Protein AF-0000000070124353 (afdb_homodimer)

Secondary structure (DSSP, 8-state):
-PPPHHHHHHHHHHHHHHHHHHHHHHHT-GGGGGGSEEEEEEEEEE-TTSPBPEETTEE-EESSHHHHHHHHHHHTTTS-EEEEEEE-S-EEEEEETTEEEEEEEEEEEEEETT-SSSSEEEEEEEEEEEEEEPTTSS-EEEEEEEEEEEEEEEE-/----HHHHHHHHHHHHHHHHHHHHHHHT-GGGGGGGEEEEEEEEEE-TTSPBPEETTEE-EESSHHHHHHHHHHHTTTS-EEEEEEE-S-EEEEEETTEEEEEEEEEEEEEETT-SSSSEEEEEEEEEEEEEEPTTSS-EEEEEEEEEEEEEEEE-

pLDDT: mean 93.21, std 6.88, range [54.03, 98.88]

Solvent-accessible surface area (backbone atoms only — not comparable to full-atom values): 16205 Å² total; per-residue (Å²): 114,84,74,50,71,69,53,50,50,50,52,52,50,44,50,51,50,51,52,50,47,48,52,23,61,50,67,45,44,57,82,66,46,67,79,50,38,37,69,72,11,32,39,36,33,27,36,68,86,65,46,67,35,65,59,95,85,41,60,46,62,26,81,22,33,61,56,42,49,53,49,45,51,61,49,59,58,63,43,72,59,42,50,47,74,47,68,51,92,52,50,76,41,78,77,49,98,51,32,38,36,36,40,29,49,34,42,36,36,37,27,40,65,91,37,94,58,46,68,27,36,50,36,30,30,39,37,42,35,35,33,31,51,41,86,99,50,100,46,62,28,34,42,33,38,38,39,36,35,56,35,66,33,44,41,112,131,88,76,51,73,67,53,49,46,51,51,50,47,44,52,47,50,50,50,51,48,48,51,25,61,47,68,40,44,56,81,67,46,67,78,51,37,35,69,72,10,31,41,37,36,28,36,70,86,65,46,67,36,64,59,95,85,42,58,48,64,24,79,22,32,62,55,43,50,55,49,44,50,63,48,56,56,64,44,73,58,31,36,48,72,46,57,61,93,56,50,75,41,76,78,49,97,51,32,35,36,37,39,30,52,33,40,37,38,37,27,41,65,89,37,47,52,45,67,29,36,51,36,31,29,40,35,43,34,34,34,32,50,40,87,98,47,83,46,62,28,35,43,33,39,37,38,36,36,74,44,78,41,78,42,108

Radius of gyration: 20.59 Å; Cα contacts (8 Å, |Δi|>4): 656; chains: 2; bounding box: 49×52×42 Å

Foldseek 3Di:
DDDDPLRVLQLVQLVVLVVVLQCCLQVVVLVVNLVFADQQAWEFEAEQVGHFDDDPRDGRTDRGPVRVSVVSCVPSNPAQKGKHKDWDSWDWDPPDSFKIKTKIKMWMKMAGNVDDQAGIKTFIWIKIWMWGHDPPDSHIHTRYIYIHTNDMDGGD/DDQDPLRVLQLVQLVVLVVVCQVCLQVVVLVVNLVFADQQAWEFEAEQVGHFDADPRDGRTDRGPVRNSVVSCVPSNPAQKGKHKDWDSWDWDDPDSFKIKTKIKMWMKMAGNVDDQAGIKTWIWIKIWMWGHDPPDSHIHTRYIYIYTNDMDGGD

Nearest PDB structures (foldseek):
  4l8o-assembly1_A  TM=8.207E-01  e=3.741E-09  [Clostridium] hylemonae DSM 15053
  3s5c-assembly1_B  TM=8.393E-01  e=2.477E-08  uncultured organism
  3a76-assembly1_A  TM=8.380E-01  e=8.383E-08  Sphingomonas paucimobilis
  5kvb-assembly1_A  TM=8.313E-01  e=6.982E-08  Novosphingobium barchaimii LL02
  3e99-assembly1_A  TM=7.692E-01  e=1.878E-06  Burkholderia mallei ATCC 23344

Organism: Pyricularia oryzae (strain 70-15 / ATCC MYA-4617 / FGSC 8958) (NCBI:txid242507)

Structure (mmCIF, N/CA/C/O backbone):
data_AF-0000000070124353-model_v1
#
loop_
_entity.id
_entity.type
_entity.pdbx_description
1 polymer 'SnoaL-like domain-containing protein'
#
loop_
_atom_site.group_PDB
_atom_site.id
_atom_site.type_symbol
_atom_site.label_atom_id
_atom_site.label_alt_id
_atom_site.label_comp_id
_atom_site.label_asym_id
_atom_site.label_entity_id
_atom_site.label_seq_id
_atom_site.pdbx_PDB_ins_code
_atom_site.Cartn_x
_atom_site.Cartn_y
_atom_site.Cartn_z
_atom_site.occupancy
_atom_site.B_iso_or_equiv
_atom_site.auth_seq_id
_atom_site.auth_comp_id
_atom_site.auth_asym_id
_atom_site.auth_atom_id
_atom_site.pdbx_PDB_model_num
ATOM 1 N N . MET A 1 1 ? -17.375 8.008 -2.02 1 58.31 1 MET A N 1
ATOM 2 C CA . MET A 1 1 ? -18.766 7.719 -2.365 1 58.31 1 MET A CA 1
ATOM 3 C C . MET A 1 1 ? -19.328 6.602 -1.492 1 58.31 1 MET A C 1
ATOM 5 O O . MET A 1 1 ? -18.578 5.73 -1.041 1 58.31 1 MET A O 1
ATOM 9 N N . ALA A 1 2 ? -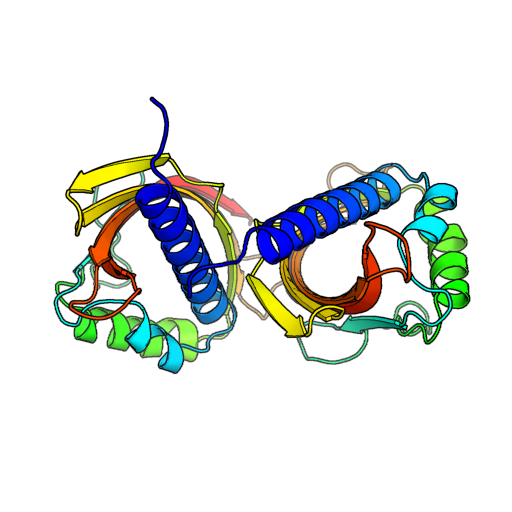20.484 6.68 -1.115 1 68.56 2 ALA A N 1
ATOM 10 C CA . ALA A 1 2 ? -21.203 5.672 -0.348 1 68.56 2 ALA A CA 1
ATOM 11 C C . ALA A 1 2 ? -21.25 4.34 -1.094 1 68.56 2 ALA A C 1
ATOM 13 O O . ALA A 1 2 ? -21.375 4.312 -2.318 1 68.56 2 ALA A O 1
ATOM 14 N N . THR A 1 3 ? -20.812 3.256 -0.52 1 84.38 3 THR A N 1
ATOM 15 C CA . THR A 1 3 ? -20.875 1.917 -1.096 1 84.38 3 THR A CA 1
ATOM 16 C C . THR A 1 3 ? -22.219 1.255 -0.778 1 84.38 3 THR A C 1
ATOM 18 O O . THR A 1 3 ? -22.781 1.454 0.303 1 84.38 3 THR A O 1
ATOM 21 N N . THR A 1 4 ? -22.812 0.521 -1.792 1 90.06 4 THR A N 1
ATOM 22 C CA . THR A 1 4 ? -24.016 -0.288 -1.568 1 90.06 4 THR A CA 1
ATOM 23 C C . THR A 1 4 ? -23.672 -1.544 -0.771 1 90.06 4 THR A C 1
ATOM 25 O O . THR A 1 4 ? -22.5 -1.931 -0.68 1 90.06 4 THR A O 1
ATOM 28 N N . PRO A 1 5 ? -24.672 -2.1 -0.143 1 89.12 5 PRO A N 1
ATOM 29 C CA . PRO A 1 5 ? -24.422 -3.373 0.536 1 89.12 5 PRO A CA 1
ATOM 30 C C . PRO A 1 5 ? -23.828 -4.426 -0.391 1 89.12 5 PRO A C 1
ATOM 32 O O . PRO A 1 5 ? -22.969 -5.215 0.034 1 89.12 5 PRO A O 1
ATOM 35 N N . GLN A 1 6 ? -24.266 -4.469 -1.633 1 91.25 6 GLN A N 1
ATOM 36 C CA . GLN A 1 6 ? -23.719 -5.402 -2.611 1 91.25 6 GLN A CA 1
ATOM 37 C C . GLN A 1 6 ? -22.234 -5.133 -2.865 1 91.25 6 GLN A C 1
ATOM 39 O O . GLN A 1 6 ? -21.438 -6.066 -2.98 1 91.25 6 GLN A O 1
ATOM 44 N N . GLN A 1 7 ? -21.906 -3.883 -2.943 1 94 7 GLN A N 1
ATOM 45 C CA . GLN A 1 7 ? -20.516 -3.506 -3.162 1 94 7 GLN A CA 1
ATOM 46 C C . GLN A 1 7 ? -19.656 -3.846 -1.948 1 94 7 GLN A C 1
ATOM 48 O O . GLN A 1 7 ? -18.516 -4.293 -2.094 1 94 7 GLN A O 1
ATOM 53 N N . GLN A 1 8 ? -20.234 -3.717 -0.8 1 91.62 8 GLN A N 1
ATOM 54 C CA . GLN A 1 8 ? -19.516 -4.074 0.421 1 91.62 8 GLN A CA 1
ATOM 55 C C . GLN A 1 8 ? -19.25 -5.574 0.485 1 91.62 8 GLN A C 1
ATOM 57 O O . GLN A 1 8 ? -18.172 -6.004 0.906 1 91.62 8 GLN A O 1
ATOM 62 N N . THR A 1 9 ? -20.203 -6.285 0.097 1 94.62 9 THR A N 1
ATOM 63 C CA . THR A 1 9 ? -20.062 -7.734 0.072 1 94.62 9 THR A CA 1
ATOM 64 C C . THR A 1 9 ? -19 -8.148 -0.938 1 94.62 9 THR A C 1
ATOM 66 O O . THR A 1 9 ? -18.156 -9.016 -0.649 1 94.62 9 THR A O 1
ATOM 69 N N . ALA A 1 10 ? -18.969 -7.516 -2.123 1 96.81 10 ALA A N 1
ATOM 70 C CA . ALA A 1 10 ? -17.953 -7.793 -3.135 1 96.81 10 ALA A CA 1
ATOM 71 C C . ALA A 1 10 ? -16.562 -7.531 -2.592 1 96.81 10 ALA A C 1
ATOM 73 O O . ALA A 1 10 ? -15.656 -8.359 -2.748 1 96.81 10 ALA A O 1
ATOM 74 N N . GLU A 1 11 ? -16.391 -6.387 -1.938 1 96.81 11 GLU A N 1
ATOM 75 C CA . GLU A 1 11 ? -15.102 -6.027 -1.383 1 96.81 11 GLU A CA 1
ATOM 76 C C . GLU A 1 11 ? -14.648 -7.035 -0.333 1 96.81 11 GLU A C 1
ATOM 78 O O . GLU A 1 11 ? -13.469 -7.402 -0.282 1 96.81 11 GLU A O 1
ATOM 83 N N . ARG A 1 12 ? -15.578 -7.484 0.498 1 95.75 12 ARG A N 1
ATOM 84 C CA . ARG A 1 12 ? -15.25 -8.469 1.521 1 95.75 12 ARG A CA 1
ATOM 85 C C . ARG A 1 12 ? -14.797 -9.781 0.888 1 95.75 12 ARG A C 1
ATOM 87 O O . ARG A 1 12 ? -13.789 -10.367 1.308 1 95.75 12 ARG A O 1
ATOM 94 N N . ILE A 1 13 ? -15.484 -10.258 -0.105 1 97.69 13 ILE A N 1
ATOM 95 C CA . ILE A 1 13 ? -15.164 -11.523 -0.76 1 97.69 13 ILE A CA 1
ATOM 96 C C . ILE A 1 13 ? -13.82 -11.406 -1.469 1 97.69 13 ILE A C 1
ATOM 98 O O . ILE A 1 13 ? -12.984 -12.312 -1.372 1 97.69 13 ILE A O 1
ATOM 102 N N . ILE A 1 14 ? -13.594 -10.312 -2.189 1 98.31 14 ILE A N 1
ATOM 103 C CA . ILE A 1 14 ? -12.359 -10.109 -2.932 1 98.31 14 ILE A CA 1
ATOM 104 C C . ILE A 1 14 ? -11.18 -10.055 -1.961 1 98.31 14 ILE A C 1
ATOM 106 O O . ILE A 1 14 ? -10.141 -10.672 -2.197 1 98.31 14 ILE A O 1
ATOM 110 N N . ARG A 1 15 ? -11.359 -9.391 -0.85 1 97.88 15 ARG A N 1
ATOM 111 C CA . ARG A 1 15 ? -10.305 -9.359 0.157 1 97.88 15 ARG A CA 1
ATOM 112 C C . ARG A 1 15 ? -10.016 -10.758 0.692 1 97.88 15 ARG A C 1
ATOM 114 O O . ARG A 1 15 ? -8.859 -11.148 0.838 1 97.88 15 ARG A O 1
ATOM 121 N N . HIS A 1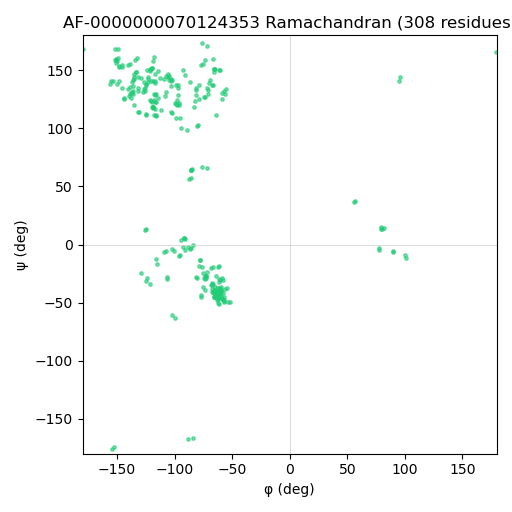 16 ? -11.047 -11.422 0.987 1 97.88 16 HIS A N 1
ATOM 122 C CA . HIS A 1 16 ? -10.906 -12.789 1.471 1 97.88 16 HIS A CA 1
ATOM 123 C C . HIS A 1 16 ? -10.148 -13.656 0.468 1 97.88 16 HIS A C 1
ATOM 125 O O . HIS A 1 16 ? -9.203 -14.352 0.835 1 97.88 16 HIS A O 1
ATOM 131 N N . ASN A 1 17 ? -10.547 -13.594 -0.73 1 98 17 ASN A N 1
ATOM 132 C CA . ASN A 1 17 ? -9.922 -14.422 -1.761 1 98 17 ASN A CA 1
ATOM 133 C C . ASN A 1 17 ? -8.469 -14.023 -1.996 1 98 17 ASN A C 1
ATOM 135 O O . ASN A 1 17 ? -7.617 -14.875 -2.238 1 98 17 ASN A O 1
ATOM 139 N N . LYS A 1 18 ? -8.172 -12.758 -1.976 1 98.44 18 LYS A N 1
ATOM 140 C CA . LYS A 1 18 ? -6.785 -12.32 -2.143 1 98.44 18 LYS A CA 1
ATOM 141 C C . LYS A 1 18 ? -5.91 -12.805 -0.99 1 98.44 18 LYS A C 1
ATOM 143 O O . LYS A 1 18 ? -4.77 -13.219 -1.201 1 98.44 18 LYS A O 1
ATOM 148 N N . LEU A 1 19 ? -6.453 -12.734 0.228 1 98.06 19 LEU A N 1
ATOM 149 C CA . LEU A 1 19 ? -5.707 -13.242 1.376 1 98.06 19 LEU A CA 1
ATOM 150 C C . LEU A 1 19 ? -5.48 -14.742 1.254 1 98.06 19 LEU A C 1
ATOM 152 O O . LEU A 1 19 ? -4.402 -15.242 1.587 1 98.06 19 LEU A O 1
ATOM 156 N N . ARG A 1 20 ? -6.457 -15.453 0.8 1 97.5 20 ARG A N 1
ATOM 157 C CA . ARG A 1 20 ? -6.277 -16.875 0.54 1 97.5 20 ARG A CA 1
ATOM 158 C C . ARG A 1 20 ? -5.168 -17.109 -0.48 1 97.5 20 ARG A C 1
ATOM 160 O O . ARG A 1 20 ? -4.332 -18 -0.303 1 97.5 20 ARG A O 1
ATOM 167 N N . TYR A 1 21 ? -5.195 -16.375 -1.562 1 97.56 21 TYR A N 1
ATOM 168 C CA . TYR A 1 21 ? -4.156 -16.453 -2.582 1 97.56 21 TYR A CA 1
ATOM 169 C C . TYR A 1 21 ? -2.773 -16.297 -1.964 1 97.56 21 TYR A C 1
ATOM 171 O O . TYR A 1 21 ? -1.885 -17.125 -2.203 1 97.56 21 TYR A O 1
ATOM 179 N N . LEU A 1 22 ? -2.578 -15.328 -1.181 1 97.31 22 LEU A N 1
ATOM 180 C CA . LEU A 1 22 ? -1.276 -15.055 -0.581 1 97.31 22 LEU A CA 1
ATOM 181 C C . LEU A 1 22 ? -0.877 -16.172 0.379 1 97.31 22 LEU A C 1
ATOM 183 O O . LEU A 1 22 ? 0.293 -16.562 0.437 1 97.31 22 LEU A O 1
ATOM 187 N N . HIS A 1 23 ? -1.822 -16.656 1.183 1 96.12 23 HIS A N 1
ATOM 188 C CA . HIS A 1 23 ? -1.535 -17.75 2.096 1 96.12 23 HIS A CA 1
ATOM 189 C C . HIS A 1 23 ? -1.079 -18.984 1.337 1 96.12 23 HIS A C 1
ATOM 191 O O . HIS A 1 23 ? -0.18 -19.703 1.789 1 96.12 23 HIS A O 1
ATOM 197 N N . CYS A 1 24 ? -1.737 -19.234 0.24 1 94.5 24 CYS A N 1
ATOM 198 C CA . CYS A 1 24 ? -1.347 -20.375 -0.583 1 94.5 24 CYS A CA 1
ATOM 199 C C . CYS A 1 24 ? 0.071 -20.203 -1.114 1 94.5 24 CYS A C 1
ATOM 201 O O . CYS A 1 24 ? 0.878 -21.125 -1.052 1 94.5 24 CYS A O 1
ATOM 203 N N . VAL A 1 25 ? 0.399 -19.031 -1.641 1 94.69 25 VAL A N 1
ATOM 204 C CA . VAL A 1 25 ? 1.719 -18.75 -2.199 1 94.69 25 VAL A CA 1
ATOM 205 C C . VAL A 1 25 ? 2.775 -18.844 -1.101 1 94.69 25 VAL A C 1
ATOM 207 O O . VAL A 1 25 ? 3.797 -19.516 -1.269 1 94.69 25 VAL A O 1
ATOM 210 N N . ASP A 1 26 ? 2.521 -18.266 0.061 1 94.62 26 ASP A N 1
ATOM 211 C CA . ASP A 1 26 ? 3.467 -18.25 1.174 1 94.62 26 ASP A CA 1
ATOM 212 C C . ASP A 1 26 ? 3.686 -19.656 1.72 1 94.62 26 ASP A C 1
ATOM 214 O O . ASP A 1 26 ? 4.789 -20 2.162 1 94.62 26 ASP A O 1
ATOM 218 N N . GLY A 1 27 ? 2.645 -20.453 1.678 1 91.94 27 GLY A N 1
ATOM 219 C CA . GLY A 1 27 ? 2.693 -21.781 2.273 1 91.94 27 GLY A CA 1
ATOM 220 C C . GLY A 1 27 ? 3.02 -22.875 1.271 1 91.94 27 GLY A C 1
ATOM 221 O O . GLY A 1 27 ? 3.145 -24.031 1.639 1 91.94 27 GLY A O 1
ATOM 222 N N . GLY A 1 28 ? 3.02 -22.578 0.045 1 89.19 28 GLY A N 1
ATOM 223 C CA . GLY A 1 28 ? 3.32 -23.547 -0.992 1 89.19 28 GLY A CA 1
ATOM 224 C C . GLY A 1 28 ? 2.133 -24.406 -1.358 1 89.19 28 GLY A C 1
ATOM 225 O O . GLY A 1 28 ? 2.301 -25.5 -1.903 1 89.19 28 GLY A O 1
ATOM 226 N N . LYS A 1 29 ? 0.991 -24.062 -0.98 1 90.12 29 LYS A N 1
ATOM 227 C CA . LYS A 1 29 ? -0.217 -24.812 -1.305 1 90.12 29 LYS A CA 1
ATOM 228 C C . LYS A 1 29 ? -0.774 -24.391 -2.664 1 90.12 29 LYS A C 1
ATOM 230 O O . LYS A 1 29 ? -1.923 -23.969 -2.764 1 90.12 29 LYS A O 1
ATOM 235 N N . ILE A 1 30 ? -0.048 -24.625 -3.697 1 91.44 30 ILE A N 1
ATOM 236 C CA . ILE A 1 30 ? -0.271 -24.062 -5.023 1 91.44 30 ILE A CA 1
ATOM 237 C C . ILE A 1 30 ? -1.5 -24.719 -5.66 1 91.44 30 ILE A C 1
ATOM 239 O O . ILE A 1 30 ? -2.217 -24.078 -6.434 1 91.44 30 ILE A O 1
ATOM 243 N N . ASP A 1 31 ? -1.845 -25.906 -5.371 1 89.12 31 ASP A N 1
ATOM 244 C CA . ASP A 1 31 ? -2.98 -26.609 -5.957 1 89.12 31 ASP A CA 1
ATOM 245 C C . ASP A 1 31 ? -4.289 -25.875 -5.672 1 89.12 31 ASP A C 1
ATOM 247 O O . ASP A 1 31 ? -5.207 -25.891 -6.496 1 89.12 31 ASP A O 1
ATOM 251 N N . GLU A 1 32 ? -4.34 -25.203 -4.574 1 90.81 32 GLU A N 1
ATOM 252 C CA . GLU A 1 32 ? -5.551 -24.516 -4.156 1 90.81 32 GLU A CA 1
ATOM 253 C C . GLU A 1 32 ? -5.73 -23.203 -4.93 1 90.81 32 GLU A C 1
ATOM 255 O O . GLU A 1 32 ? -6.82 -22.625 -4.941 1 90.81 32 GLU A O 1
ATOM 260 N N . LEU A 1 33 ? -4.746 -22.703 -5.633 1 91.25 33 LEU A N 1
ATOM 261 C CA . LEU A 1 33 ? -4.754 -21.391 -6.277 1 91.25 33 LEU A CA 1
ATOM 262 C C . LEU A 1 33 ? -5.652 -21.406 -7.512 1 91.25 33 LEU A C 1
ATOM 264 O O . LEU A 1 33 ? -6.227 -20.375 -7.871 1 91.25 33 LEU A O 1
ATOM 268 N N . GLN A 1 34 ? -5.773 -22.5 -8.125 1 87.81 34 GLN A N 1
ATOM 269 C CA . GLN A 1 34 ? -6.504 -22.594 -9.383 1 87.81 34 GLN A CA 1
ATOM 270 C C . GLN A 1 34 ? -7.969 -22.203 -9.203 1 87.81 34 GLN A C 1
ATOM 272 O O . GLN A 1 34 ? -8.641 -21.812 -10.164 1 87.81 34 GLN A O 1
ATOM 277 N N . GLU A 1 35 ? -8.43 -22.219 -7.992 1 92 35 GLU A N 1
ATOM 278 C CA . GLU A 1 35 ? -9.828 -21.891 -7.723 1 92 35 GLU A CA 1
ATOM 279 C C . GLU A 1 35 ? -10.016 -20.375 -7.547 1 92 35 GLU A C 1
ATOM 281 O O . GLU A 1 35 ? -11.148 -19.891 -7.484 1 92 35 GLU A O 1
ATOM 286 N N . LEU A 1 36 ? -8.906 -19.641 -7.578 1 95.5 36 LEU A N 1
ATOM 287 C CA . LEU A 1 36 ? -8.984 -18.234 -7.184 1 95.5 36 LEU A CA 1
ATOM 288 C C . LEU A 1 36 ? -8.852 -17.328 -8.398 1 95.5 36 LEU A C 1
ATOM 290 O O . LEU A 1 36 ? -8.992 -16.109 -8.281 1 95.5 36 LEU A O 1
ATOM 294 N N . PHE A 1 37 ? -8.586 -17.875 -9.555 1 95 37 PHE A N 1
ATOM 295 C CA . PHE A 1 37 ? -8.516 -17.016 -10.734 1 95 37 PHE A CA 1
ATOM 296 C C . PHE A 1 37 ? -9.156 -17.703 -11.938 1 95 37 PHE A C 1
ATOM 298 O O . PHE A 1 37 ? -9.289 -18.938 -11.961 1 95 37 PHE A O 1
ATOM 305 N N . LEU A 1 38 ? -9.617 -16.922 -12.867 1 94.25 38 LEU A N 1
ATOM 306 C CA . LEU A 1 38 ? -10.219 -17.406 -14.102 1 94.25 38 LEU A CA 1
ATOM 307 C C . LEU A 1 38 ? -9.188 -18.141 -14.961 1 94.25 38 LEU A C 1
ATOM 309 O O . LEU A 1 38 ? -8.008 -17.766 -14.969 1 94.25 38 LEU A O 1
ATOM 313 N N . PRO A 1 39 ? -9.656 -19.109 -15.75 1 92.06 39 PRO A N 1
ATOM 314 C CA . PRO A 1 39 ? -8.734 -19.781 -16.672 1 92.06 39 PRO A CA 1
ATOM 315 C C . PRO A 1 39 ? -8.078 -18.812 -17.656 1 92.06 39 PRO A C 1
ATOM 317 O O . PRO A 1 39 ? -6.938 -19.031 -18.078 1 92.06 39 PRO A O 1
ATOM 320 N N . SER A 1 40 ? -8.781 -17.75 -17.969 1 94.25 40 SER A N 1
ATOM 321 C CA . SER A 1 40 ? -8.289 -16.781 -18.938 1 94.25 40 SER A CA 1
ATOM 322 C C . SER A 1 40 ? -7.516 -15.656 -18.25 1 94.25 40 SER A C 1
ATOM 324 O O . SER A 1 40 ? -7.156 -14.664 -18.875 1 94.25 40 SER A O 1
ATOM 326 N N . ALA A 1 41 ? -7.305 -15.781 -16.953 1 97.62 41 ALA A N 1
ATOM 327 C CA . ALA A 1 41 ? -6.652 -14.703 -16.203 1 97.62 41 ALA A CA 1
ATOM 328 C C . ALA A 1 41 ? -5.242 -14.453 -16.734 1 97.62 41 ALA A C 1
ATOM 330 O O . ALA A 1 41 ? -4.559 -15.383 -17.172 1 97.62 41 ALA A O 1
ATOM 331 N N . SER A 1 42 ? -4.773 -13.242 -16.641 1 98.31 42 SER A N 1
ATOM 332 C CA . SER A 1 42 ? -3.412 -12.891 -17.031 1 98.31 42 SER A CA 1
ATOM 333 C C . SER A 1 42 ? -2.641 -12.297 -15.852 1 98.31 42 SER A C 1
ATOM 335 O O . SER A 1 42 ? -3.229 -11.648 -14.977 1 98.31 42 SER A O 1
ATOM 337 N N . PHE A 1 43 ? -1.343 -12.516 -15.844 1 98.38 43 PHE A N 1
ATOM 338 C CA . PHE A 1 43 ? -0.444 -12.07 -14.781 1 98.38 43 PHE A CA 1
ATOM 339 C C . PHE A 1 43 ? 0.833 -11.477 -15.367 1 98.38 43 PHE A C 1
ATOM 341 O O . PHE A 1 43 ? 1.469 -12.086 -16.234 1 98.38 43 PHE A O 1
ATOM 348 N N . THR A 1 44 ? 1.178 -10.312 -14.93 1 98.69 44 THR A N 1
ATOM 349 C CA . THR A 1 44 ? 2.43 -9.695 -15.352 1 98.69 44 THR A CA 1
ATOM 350 C C . THR A 1 44 ? 3.154 -9.07 -14.164 1 98.69 44 THR A C 1
ATOM 352 O O . THR A 1 44 ? 2.529 -8.422 -13.32 1 98.69 44 THR A O 1
ATOM 355 N N . PHE A 1 45 ? 4.441 -9.273 -14.102 1 98.31 45 PHE A N 1
ATOM 356 C CA . PHE A 1 45 ? 5.305 -8.703 -13.07 1 98.31 45 PHE A CA 1
ATOM 357 C C . PHE A 1 45 ? 6.293 -7.715 -13.672 1 98.31 45 PHE A C 1
ATOM 359 O O . PHE A 1 45 ? 7.012 -8.047 -14.617 1 98.31 45 PHE A O 1
ATOM 366 N N . TYR A 1 46 ? 6.305 -6.535 -13.148 1 97.81 46 TYR A N 1
ATOM 367 C CA . TYR A 1 46 ? 7.148 -5.469 -13.672 1 97.81 46 TYR A CA 1
ATOM 368 C C . TYR A 1 46 ? 8.234 -5.09 -12.68 1 97.81 46 TYR A C 1
ATOM 370 O O . TYR A 1 46 ? 7.996 -5.062 -11.469 1 97.81 46 TYR A O 1
ATOM 378 N N . GLU A 1 47 ? 9.367 -4.789 -13.25 1 94.12 47 GLU A N 1
ATOM 379 C CA . GLU A 1 47 ? 10.422 -4.141 -12.477 1 94.12 47 GLU A CA 1
ATOM 380 C C . GLU A 1 47 ? 10.07 -2.686 -12.172 1 94.12 47 GLU A C 1
ATOM 382 O O . GLU A 1 47 ? 9.109 -2.148 -12.727 1 94.12 47 GLU A O 1
ATOM 387 N N . ARG A 1 48 ? 10.836 -2.092 -11.359 1 88.25 48 ARG A N 1
ATOM 388 C CA . ARG A 1 48 ? 10.602 -0.707 -10.969 1 88.25 48 ARG A CA 1
ATOM 389 C C . ARG A 1 48 ? 10.664 0.222 -12.172 1 88.25 48 ARG A C 1
ATOM 391 O O . ARG A 1 48 ? 9.945 1.218 -12.234 1 88.25 48 ARG A O 1
ATOM 398 N N . ASP A 1 49 ? 11.484 -0.146 -13.094 1 88.5 49 ASP A N 1
ATOM 399 C CA . ASP A 1 49 ? 11.68 0.734 -14.242 1 88.5 49 ASP A CA 1
ATOM 400 C C . ASP A 1 49 ? 10.609 0.509 -15.305 1 88.5 49 ASP A C 1
ATOM 402 O O . ASP A 1 49 ? 10.656 1.104 -16.375 1 88.5 49 ASP A O 1
ATOM 406 N N . GLY A 1 50 ? 9.75 -0.381 -15.039 1 93.69 50 GLY A N 1
ATOM 407 C CA . GLY A 1 50 ? 8.617 -0.59 -15.938 1 93.69 50 GLY A CA 1
ATOM 408 C C . GLY A 1 50 ? 8.812 -1.771 -16.875 1 93.69 50 GLY A C 1
ATOM 409 O O . GLY A 1 50 ? 7.879 -2.172 -17.578 1 93.69 50 GLY A O 1
ATOM 410 N N . SER A 1 51 ? 10 -2.32 -16.891 1 96 51 SER A N 1
ATOM 411 C CA . SER A 1 51 ? 10.219 -3.506 -17.719 1 96 51 SER A CA 1
ATOM 412 C C . SER A 1 51 ? 9.641 -4.754 -17.062 1 96 51 SER A C 1
ATOM 414 O O . SER A 1 51 ? 9.461 -4.793 -15.836 1 96 51 SER A O 1
ATOM 416 N N . VAL A 1 52 ? 9.312 -5.711 -17.906 1 97.81 52 VAL A N 1
ATOM 417 C CA . VAL A 1 52 ? 8.82 -6.984 -17.391 1 97.81 52 VAL A CA 1
ATOM 418 C C . VAL A 1 52 ? 9.969 -7.754 -16.75 1 97.81 52 VAL A C 1
ATOM 420 O O . VAL A 1 52 ? 11.07 -7.809 -17.281 1 97.81 52 VAL A O 1
ATOM 423 N N . VAL A 1 53 ? 9.695 -8.281 -15.617 1 95.75 53 VAL A N 1
ATOM 424 C CA . VAL A 1 53 ? 10.688 -9.094 -14.93 1 95.75 53 VAL A CA 1
ATOM 425 C C . VAL A 1 53 ? 11.133 -10.242 -15.828 1 95.75 53 VAL A C 1
ATOM 427 O O . VAL A 1 53 ? 10.305 -10.898 -16.469 1 95.75 53 VAL A O 1
ATOM 430 N N . ASN A 1 54 ? 12.375 -10.391 -15.891 1 94.94 54 ASN A N 1
ATOM 431 C CA . ASN A 1 54 ? 12.984 -11.492 -16.625 1 94.94 54 ASN A CA 1
ATOM 432 C C . ASN A 1 54 ? 14.039 -12.211 -15.797 1 94.94 54 ASN A C 1
ATOM 434 O O . ASN A 1 54 ? 15.055 -11.617 -15.43 1 94.94 54 ASN A O 1
ATOM 438 N N . LYS A 1 55 ? 13.781 -13.43 -15.477 1 86.81 55 LYS A N 1
ATOM 439 C CA . LYS A 1 55 ? 14.734 -14.25 -14.734 1 86.81 55 LYS A CA 1
ATOM 440 C C . LYS A 1 55 ? 15.148 -15.477 -15.547 1 86.81 55 LYS A C 1
ATOM 442 O O . LYS A 1 55 ? 14.297 -16.281 -15.93 1 86.81 55 LYS A O 1
ATOM 447 N N . PHE A 1 56 ? 16.375 -15.555 -15.836 1 84.94 56 PHE A N 1
ATOM 448 C CA . PHE A 1 56 ? 16.969 -16.672 -16.562 1 84.94 56 PHE A CA 1
ATOM 449 C C . PHE A 1 56 ? 16.281 -16.875 -17.891 1 84.94 56 PHE A C 1
ATOM 451 O O . PHE A 1 56 ? 15.945 -18.016 -18.266 1 84.94 56 PHE A O 1
ATOM 458 N N . GLY A 1 57 ? 15.922 -15.812 -18.516 1 89.25 57 GLY A N 1
ATOM 459 C CA . GLY A 1 57 ? 15.352 -15.859 -19.859 1 89.25 57 GLY A CA 1
ATOM 460 C C . GLY A 1 57 ? 13.836 -16 -19.859 1 89.25 57 GLY A C 1
ATOM 461 O O . GLY A 1 57 ? 13.211 -16 -20.906 1 89.25 57 GLY A O 1
ATOM 462 N N . LEU A 1 58 ? 13.305 -16.156 -18.766 1 92 58 LEU A N 1
ATOM 463 C CA . LEU A 1 58 ? 11.852 -16.266 -18.672 1 92 58 LEU A CA 1
ATOM 464 C C . LEU A 1 58 ? 11.227 -14.945 -18.25 1 92 58 LEU A C 1
ATOM 466 O O . LEU A 1 58 ? 11.523 -14.438 -17.156 1 92 58 LEU A O 1
ATOM 470 N N . GLU A 1 59 ? 10.352 -14.477 -19.109 1 95.44 59 GLU A N 1
ATOM 471 C CA . GLU A 1 59 ? 9.578 -13.297 -18.75 1 95.44 59 GLU A CA 1
ATOM 472 C C . GLU A 1 59 ? 8.398 -13.664 -17.859 1 95.44 59 GLU A C 1
ATOM 474 O O . GLU A 1 59 ? 7.684 -14.633 -18.125 1 95.44 59 GLU A O 1
ATOM 479 N N . TRP A 1 60 ? 8.281 -12.883 -16.891 1 97.31 60 TRP A N 1
ATOM 480 C CA . TRP A 1 60 ? 7.164 -13.133 -15.992 1 97.31 60 TRP A CA 1
ATOM 481 C C . TRP A 1 60 ? 5.895 -12.453 -16.5 1 97.31 60 TRP A C 1
ATOM 483 O O . TRP A 1 60 ? 5.363 -11.555 -15.852 1 97.31 60 TRP A O 1
ATOM 493 N N . HIS A 1 61 ? 5.551 -12.789 -17.656 1 98.31 61 HIS A N 1
ATOM 494 C CA . HIS A 1 61 ? 4.27 -12.508 -18.297 1 98.31 61 HIS A CA 1
ATOM 495 C C . HIS A 1 61 ? 3.535 -13.797 -18.656 1 98.31 61 HIS A C 1
ATOM 497 O O . HIS A 1 61 ? 4.02 -14.586 -19.469 1 98.31 61 HIS A O 1
ATOM 503 N N . PHE A 1 62 ? 2.396 -13.953 -18.062 1 98 62 PHE A N 1
ATOM 504 C CA . PHE A 1 62 ? 1.591 -15.156 -18.266 1 98 62 PHE A CA 1
ATOM 505 C C . PHE A 1 62 ? 0.224 -14.805 -18.844 1 98 62 PHE A C 1
ATOM 507 O O . PHE A 1 62 ? -0.565 -14.102 -18.203 1 98 62 PHE A O 1
ATOM 514 N N . ALA A 1 63 ? -0.109 -15.359 -19.953 1 96.88 63 ALA A N 1
ATOM 515 C CA . ALA A 1 63 ? -1.3 -14.961 -20.703 1 96.88 63 ALA A CA 1
ATOM 516 C C . ALA A 1 63 ? -2.51 -15.789 -20.281 1 96.88 63 ALA A C 1
ATOM 518 O O . ALA A 1 63 ? -3.617 -15.586 -20.797 1 96.88 63 ALA A O 1
ATOM 519 N N . SER A 1 64 ? -2.279 -16.766 -19.406 1 95.75 64 SER A N 1
ATOM 520 C CA . SER A 1 64 ? -3.393 -17.562 -18.922 1 95.75 64 SER A CA 1
ATOM 521 C C . SER A 1 64 ? -3.145 -18.047 -17.484 1 95.75 64 SER A C 1
ATOM 523 O O . SER A 1 64 ? -1.999 -18.109 -17.047 1 95.75 64 SER A O 1
ATOM 525 N N . GLY A 1 65 ? -4.266 -18.391 -16.906 1 93.56 65 GLY A N 1
ATOM 526 C CA . GLY A 1 65 ? -4.164 -18.984 -15.586 1 93.56 65 GLY A CA 1
ATOM 527 C C . GLY A 1 65 ? -3.365 -20.266 -15.57 1 93.56 65 GLY A C 1
ATOM 528 O O . GLY A 1 65 ? -2.594 -20.516 -14.641 1 93.56 65 GLY A O 1
ATOM 529 N N . ALA A 1 66 ? -3.516 -21.031 -16.594 1 91.88 66 ALA A N 1
ATOM 530 C CA . ALA A 1 66 ? -2.797 -22.297 -16.688 1 91.88 66 ALA A CA 1
ATOM 531 C C . ALA A 1 66 ? -1.29 -22.078 -16.766 1 91.88 66 ALA A C 1
ATOM 533 O O . ALA A 1 66 ? -0.518 -22.781 -16.109 1 91.88 66 ALA A O 1
ATOM 534 N N . ALA A 1 67 ? -0.925 -21.156 -17.562 1 94.12 67 ALA A N 1
ATOM 535 C CA . ALA A 1 67 ? 0.497 -20.844 -17.688 1 94.12 67 ALA A CA 1
ATOM 536 C C . ALA A 1 67 ? 1.076 -20.359 -16.359 1 94.12 67 ALA A C 1
ATOM 538 O O . ALA A 1 67 ? 2.18 -20.75 -15.977 1 94.12 67 ALA A O 1
ATOM 539 N N . TYR A 1 68 ? 0.385 -19.562 -15.695 1 95.94 68 TYR A N 1
ATOM 540 C CA . TYR A 1 68 ? 0.829 -19.031 -14.406 1 95.94 68 TYR A CA 1
ATOM 541 C C . TYR A 1 68 ? 0.915 -20.141 -13.367 1 95.94 68 TYR A C 1
ATOM 543 O O . TYR A 1 68 ? 1.886 -20.219 -12.609 1 95.94 68 TYR A O 1
ATOM 551 N N . TYR A 1 69 ? -0.069 -20.891 -13.383 1 92.12 69 TYR A N 1
ATOM 552 C CA . TYR A 1 69 ? -0.09 -22.016 -12.453 1 92.12 69 TYR A CA 1
ATOM 553 C C . TYR A 1 69 ? 1.129 -22.906 -12.648 1 92.12 69 TYR A C 1
ATOM 555 O O . TYR A 1 69 ? 1.784 -23.297 -11.68 1 92.12 69 TYR A O 1
ATOM 563 N N . ALA A 1 70 ? 1.436 -23.25 -13.844 1 91.44 70 ALA A N 1
ATOM 564 C CA . ALA A 1 70 ? 2.594 -24.094 -14.148 1 91.44 70 ALA A CA 1
ATOM 565 C C . ALA A 1 70 ? 3.881 -23.453 -13.633 1 91.44 70 ALA A C 1
ATOM 567 O O . ALA A 1 70 ? 4.742 -24.141 -13.078 1 91.44 70 ALA A O 1
ATOM 568 N N . PHE A 1 71 ? 3.994 -22.25 -13.797 1 93.56 71 PHE A N 1
ATOM 569 C CA . PHE A 1 71 ? 5.148 -21.5 -13.305 1 93.56 71 PHE A CA 1
ATOM 570 C C . PHE A 1 71 ? 5.246 -21.594 -11.789 1 93.56 71 PHE A C 1
ATOM 572 O O . PHE A 1 71 ? 6.312 -21.875 -11.25 1 93.56 71 PHE A O 1
ATOM 579 N N . LEU A 1 72 ? 4.141 -21.297 -11.102 1 92.44 72 LEU A N 1
ATOM 580 C CA . LEU A 1 72 ? 4.133 -21.328 -9.641 1 92.44 72 LEU A CA 1
ATOM 581 C C . LEU A 1 72 ? 4.488 -22.719 -9.133 1 92.44 72 LEU A C 1
ATOM 583 O O . LEU A 1 72 ? 5.211 -22.859 -8.141 1 92.44 72 LEU A O 1
ATOM 587 N N . GLN A 1 73 ? 4.012 -23.734 -9.789 1 88.88 73 GLN A N 1
ATOM 588 C CA . GLN A 1 73 ? 4.316 -25.109 -9.398 1 88.88 73 GLN A CA 1
ATOM 589 C C . GLN A 1 73 ? 5.812 -25.391 -9.516 1 88.88 73 GLN A C 1
ATOM 591 O O . GLN A 1 73 ? 6.395 -26.047 -8.641 1 88.88 73 GLN A O 1
ATOM 596 N N . ALA A 1 74 ? 6.375 -24.844 -10.508 1 88.12 74 ALA A N 1
ATOM 597 C CA . ALA A 1 74 ? 7.785 -25.109 -10.773 1 88.12 74 ALA A CA 1
ATOM 598 C C . ALA A 1 74 ? 8.688 -24.266 -9.883 1 88.12 74 ALA A C 1
ATOM 600 O O . ALA A 1 74 ? 9.805 -24.656 -9.562 1 88.12 74 ALA A O 1
ATOM 601 N N . SER A 1 75 ? 8.297 -23.109 -9.461 1 86 75 SER A N 1
ATOM 602 C CA . SER A 1 75 ? 9.141 -22.172 -8.742 1 86 75 SER A CA 1
ATOM 603 C C . SER A 1 75 ? 8.883 -22.234 -7.238 1 86 75 SER A C 1
ATOM 605 O O . SER A 1 75 ? 9.766 -22.578 -6.461 1 86 75 SER A O 1
ATOM 607 N N . VAL A 1 76 ? 7.742 -21.922 -6.746 1 78.5 76 VAL A N 1
ATOM 608 C CA . VAL A 1 76 ? 7.379 -21.828 -5.336 1 78.5 76 VAL A CA 1
ATOM 609 C C . VAL A 1 76 ? 7.27 -23.234 -4.738 1 78.5 76 VAL A C 1
ATOM 611 O O . VAL A 1 76 ? 7.707 -23.469 -3.611 1 78.5 76 VAL A O 1
ATOM 614 N N . GLY A 1 77 ? 6.758 -24.141 -5.414 1 68.75 77 GLY A N 1
ATOM 615 C CA . GLY A 1 77 ? 6.551 -25.484 -4.914 1 68.75 77 GLY A CA 1
ATOM 616 C C . GLY A 1 77 ? 7.824 -26.312 -4.867 1 68.75 77 GLY A C 1
ATOM 617 O O . GLY A 1 77 ? 7.926 -27.266 -4.094 1 68.75 77 GLY A O 1
ATOM 618 N N . ALA A 1 78 ? 8.742 -25.906 -5.582 1 68.94 78 ALA A N 1
ATOM 619 C CA . ALA A 1 78 ? 9.867 -26.812 -5.758 1 68.94 78 ALA A CA 1
ATOM 620 C C . ALA A 1 78 ? 11.141 -26.234 -5.156 1 68.94 78 ALA A C 1
ATOM 622 O O . ALA A 1 78 ? 12.109 -26.953 -4.914 1 68.94 78 ALA A O 1
ATOM 623 N N . GLN A 1 79 ? 11.141 -24.984 -4.902 1 68.5 79 GLN A N 1
ATOM 624 C CA . GLN A 1 79 ? 12.414 -24.375 -4.523 1 68.5 79 GLN A CA 1
ATOM 625 C C . GLN A 1 79 ? 12.477 -24.125 -3.02 1 68.5 79 GLN A C 1
ATOM 627 O O . GLN A 1 79 ? 11.453 -23.859 -2.385 1 68.5 79 GLN A O 1
ATOM 632 N N . PRO A 1 80 ? 13.68 -24.344 -2.484 1 83.56 80 PRO A N 1
ATOM 633 C CA . PRO A 1 80 ? 13.906 -24.062 -1.064 1 83.56 80 PRO A CA 1
ATOM 634 C C . PRO A 1 80 ? 13.953 -22.578 -0.756 1 83.56 80 PRO A C 1
ATOM 636 O O . PRO A 1 80 ? 15.016 -22.047 -0.426 1 83.56 80 PRO A O 1
ATOM 639 N N . TYR A 1 81 ? 12.938 -21.938 -0.907 1 88.38 81 TYR A N 1
ATOM 640 C CA . TYR A 1 81 ? 12.812 -20.516 -0.658 1 88.38 81 TYR A CA 1
ATOM 641 C C . TYR A 1 81 ? 11.703 -20.234 0.351 1 88.38 81 TYR A C 1
ATOM 643 O O . TYR A 1 81 ? 10.742 -21 0.453 1 88.38 81 TYR A O 1
ATOM 651 N N . GLN A 1 82 ? 11.984 -19.25 1.14 1 92.5 82 GLN A N 1
ATOM 652 C CA . GLN A 1 82 ? 10.969 -18.734 2.059 1 92.5 82 GLN A CA 1
ATOM 653 C C . GLN A 1 82 ? 10.477 -17.359 1.635 1 92.5 82 GLN A C 1
ATOM 655 O O . GLN A 1 82 ? 11.25 -16.562 1.098 1 92.5 82 GLN A O 1
ATOM 660 N N . MET A 1 83 ? 9.188 -17.109 1.806 1 94.94 83 MET A N 1
ATOM 661 C CA . MET A 1 83 ? 8.602 -15.828 1.441 1 94.94 83 MET A CA 1
ATOM 662 C C . MET A 1 83 ? 7.395 -15.516 2.314 1 94.94 83 MET A C 1
ATOM 664 O O . MET A 1 83 ? 6.824 -16.406 2.938 1 94.94 83 MET A O 1
ATOM 668 N N . ILE A 1 84 ? 7.023 -14.289 2.42 1 97.19 84 ILE A N 1
ATOM 669 C CA . ILE A 1 84 ? 5.832 -13.805 3.107 1 97.19 84 ILE A CA 1
ATOM 670 C C . ILE A 1 84 ? 5.34 -12.523 2.439 1 97.19 84 ILE A C 1
ATOM 672 O O . ILE A 1 84 ? 6.141 -11.695 2.004 1 97.19 84 ILE A O 1
ATOM 676 N N . HIS A 1 85 ? 4.027 -12.422 2.283 1 98.06 85 HIS A N 1
ATOM 677 C CA . HIS A 1 85 ? 3.379 -11.289 1.63 1 98.06 85 HIS A CA 1
ATOM 678 C C . HIS A 1 85 ? 2.328 -10.656 2.535 1 98.06 85 HIS A C 1
ATOM 680 O O . HIS A 1 85 ? 1.592 -11.367 3.227 1 98.06 85 HIS A O 1
ATOM 686 N N . MET A 1 86 ? 2.258 -9.312 2.574 1 97.62 86 MET A N 1
ATOM 687 C CA . MET A 1 86 ? 1.238 -8.547 3.283 1 97.62 86 MET A CA 1
ATOM 688 C C . MET A 1 86 ? 0.648 -7.461 2.385 1 97.62 86 MET A C 1
ATOM 690 O O . MET A 1 86 ? 1.38 -6.777 1.669 1 97.62 86 MET A O 1
ATOM 694 N N . ILE A 1 87 ? -0.669 -7.363 2.408 1 98.19 87 ILE A N 1
ATOM 695 C CA . ILE A 1 87 ? -1.318 -6.324 1.618 1 98.19 87 ILE A CA 1
ATOM 696 C C . ILE A 1 87 ? -2.094 -5.383 2.541 1 98.19 87 ILE A C 1
ATOM 698 O O . ILE A 1 87 ? -2.4 -5.738 3.682 1 98.19 87 ILE A O 1
ATOM 702 N N . ASP A 1 88 ? -2.355 -4.168 2.076 1 96.12 88 ASP A N 1
ATOM 703 C CA . ASP A 1 88 ? -3.215 -3.23 2.791 1 96.12 88 ASP A CA 1
ATOM 704 C C . ASP A 1 88 ? -4.688 -3.48 2.473 1 96.12 88 ASP A C 1
ATOM 706 O O . ASP A 1 88 ? -5.051 -4.559 1.994 1 96.12 88 ASP A O 1
ATOM 710 N N . ALA A 1 89 ? -5.559 -2.529 2.836 1 94.31 89 ALA A N 1
ATOM 711 C CA . ALA A 1 89 ? -7.004 -2.715 2.736 1 94.31 89 ALA A CA 1
ATOM 712 C C . ALA A 1 89 ? -7.465 -2.664 1.282 1 94.31 89 ALA A C 1
ATOM 714 O O . ALA A 1 89 ? -8.539 -3.168 0.947 1 94.31 89 ALA A O 1
ATOM 715 N N . GLY 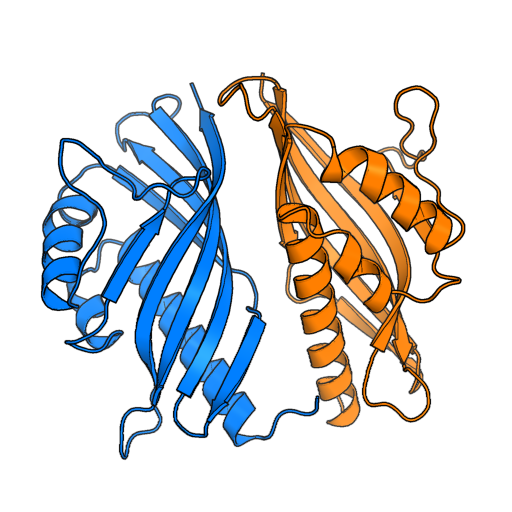A 1 90 ? -6.695 -1.946 0.443 1 96.69 90 GLY A N 1
ATOM 716 C CA . GLY A 1 90 ? -6.988 -1.917 -0.981 1 96.69 90 GLY A CA 1
ATOM 717 C C . GLY A 1 90 ? -7.824 -0.719 -1.394 1 96.69 90 GLY A C 1
ATOM 718 O O . GLY A 1 90 ? -8.703 -0.279 -0.646 1 96.69 90 GLY A O 1
ATOM 719 N N . LEU A 1 91 ? -7.547 -0.213 -2.562 1 97.31 91 LEU A N 1
ATOM 720 C CA . LEU A 1 91 ? -8.352 0.807 -3.23 1 97.31 91 LEU A CA 1
ATOM 721 C C . LEU A 1 91 ? -9.273 0.179 -4.27 1 97.31 91 LEU A C 1
ATOM 723 O O . LEU A 1 91 ? -8.82 -0.249 -5.332 1 97.31 91 LEU A O 1
ATOM 727 N N . PHE A 1 92 ? -10.539 0.182 -3.939 1 97.19 92 PHE A N 1
ATOM 728 C CA . PHE A 1 92 ? -11.516 -0.501 -4.781 1 97.19 92 PHE A CA 1
ATOM 729 C C . PHE A 1 92 ? -12.203 0.483 -5.719 1 97.19 92 PHE A C 1
ATOM 731 O O . PHE A 1 92 ? -12.539 1.601 -5.316 1 97.19 92 PHE A O 1
ATOM 738 N N . GLU A 1 93 ? -12.359 0.091 -6.898 1 97.12 93 GLU A N 1
ATOM 739 C CA . GLU A 1 93 ? -13.18 0.767 -7.898 1 97.12 93 GLU A CA 1
ATOM 740 C C . GLU A 1 93 ? -14.227 -0.178 -8.492 1 97.12 93 GLU A C 1
ATOM 742 O O . GLU A 1 93 ? -13.883 -1.13 -9.195 1 97.12 93 GLU A O 1
ATOM 747 N N . HIS A 1 94 ? -15.461 0.094 -8.195 1 97.06 94 HIS A N 1
ATOM 748 C CA . HIS A 1 94 ? -16.531 -0.702 -8.773 1 97.06 94 HIS A CA 1
ATOM 749 C C . HIS A 1 94 ? -16.844 -0.254 -10.203 1 97.06 94 HIS A C 1
ATOM 751 O O . HIS A 1 94 ? -17.594 0.702 -10.406 1 97.06 94 HIS A O 1
ATOM 757 N N . VAL A 1 95 ? -16.391 -0.974 -11.188 1 98 95 VAL A N 1
ATOM 758 C CA . VAL A 1 95 ? -16.516 -0.656 -12.609 1 98 95 VAL A CA 1
ATOM 759 C C . VAL A 1 95 ? -17.938 -0.965 -13.086 1 98 95 VAL A C 1
ATOM 761 O O . VAL A 1 95 ? -18.516 -0.205 -13.859 1 98 95 VAL A O 1
ATOM 764 N N . SER A 1 96 ? -18.453 -2.084 -12.672 1 96.94 96 SER A N 1
ATOM 765 C CA . SER A 1 96 ? -19.812 -2.549 -12.93 1 96.94 96 SER A CA 1
ATOM 766 C C . SER A 1 96 ? -20.281 -3.51 -11.844 1 96.94 96 SER A C 1
ATOM 768 O O . SER A 1 96 ? -19.578 -3.717 -10.844 1 96.94 96 SER A O 1
ATOM 770 N N . ASP A 1 97 ? -21.438 -4.039 -12.031 1 94.81 97 ASP A N 1
ATOM 771 C CA . ASP A 1 97 ? -21.969 -4.996 -11.062 1 94.81 97 ASP A CA 1
ATOM 772 C C . ASP A 1 97 ? -21.156 -6.281 -11.055 1 94.81 97 ASP A C 1
ATOM 774 O O . ASP A 1 97 ? -21.188 -7.043 -10.086 1 94.81 97 ASP A O 1
ATOM 778 N N . ASP A 1 98 ? -20.422 -6.48 -12.125 1 97.19 98 ASP A N 1
ATOM 779 C CA . ASP A 1 98 ? -19.75 -7.773 -12.227 1 97.19 98 ASP A CA 1
ATOM 780 C C . ASP A 1 98 ? -18.25 -7.59 -12.438 1 97.19 98 ASP A C 1
ATOM 782 O O . ASP A 1 98 ? -17.547 -8.539 -12.812 1 97.19 98 ASP A O 1
ATOM 786 N N . GLU A 1 99 ? -17.75 -6.406 -12.25 1 98.38 99 GLU A N 1
ATOM 787 C CA . GLU A 1 99 ? -16.328 -6.129 -12.406 1 98.38 99 GLU A CA 1
ATOM 788 C C . GLU A 1 99 ? -15.844 -5.102 -11.383 1 98.38 99 GLU A C 1
ATOM 790 O O . GLU A 1 99 ? -16.438 -4.027 -11.25 1 98.38 99 GLU A O 1
ATOM 795 N N . VAL A 1 100 ? -14.812 -5.457 -10.625 1 98.5 100 VAL A N 1
ATOM 796 C CA . VAL A 1 100 ? -14.172 -4.582 -9.648 1 98.5 100 VAL A CA 1
ATOM 797 C C . VAL A 1 100 ? -12.672 -4.504 -9.93 1 98.5 100 VAL A C 1
ATOM 799 O O . VAL A 1 100 ? -12.039 -5.52 -10.227 1 98.5 100 VAL A O 1
ATOM 802 N N . ARG A 1 101 ? -12.117 -3.357 -9.898 1 98.81 101 ARG A N 1
ATOM 803 C CA . ARG A 1 101 ? -10.672 -3.156 -9.891 1 98.81 101 ARG A CA 1
ATOM 804 C C . ARG A 1 101 ? -10.18 -2.797 -8.5 1 98.81 101 ARG A C 1
ATOM 806 O O . ARG A 1 101 ? -10.852 -2.08 -7.758 1 98.81 101 ARG A O 1
ATOM 813 N N . VAL A 1 102 ? -9.039 -3.35 -8.195 1 98.56 102 VAL A N 1
ATOM 814 C CA . VAL A 1 102 ? -8.453 -3.047 -6.891 1 98.56 102 VAL A CA 1
ATOM 815 C C . VAL A 1 102 ? -6.957 -2.783 -7.043 1 98.56 102 VAL A C 1
ATOM 817 O O . VAL A 1 102 ? -6.281 -3.447 -7.832 1 98.56 102 VAL A O 1
ATOM 820 N N . VAL A 1 103 ? -6.414 -1.83 -6.305 1 98.5 103 VAL A N 1
ATOM 821 C CA . VAL A 1 103 ? -4.977 -1.625 -6.156 1 98.5 103 VAL A CA 1
ATOM 822 C C . VAL A 1 103 ? -4.57 -1.848 -4.699 1 98.5 103 VAL A C 1
ATOM 824 O O . VAL A 1 103 ? -5.129 -1.227 -3.791 1 98.5 103 VAL A O 1
ATOM 827 N N . TRP A 1 104 ? -3.637 -2.789 -4.523 1 98.25 104 TRP A N 1
ATOM 828 C CA . TRP A 1 104 ? -3.076 -3.047 -3.199 1 98.25 104 TRP A CA 1
ATOM 829 C C . TRP A 1 104 ? -1.659 -2.496 -3.09 1 98.25 104 TRP A C 1
ATOM 831 O O . TRP A 1 104 ? -0.894 -2.541 -4.055 1 98.25 104 TRP A O 1
ATOM 841 N N . THR A 1 105 ? -1.308 -1.994 -1.902 1 98.12 105 THR A N 1
ATOM 842 C CA . THR A 1 105 ? 0.103 -1.989 -1.528 1 98.12 105 THR A CA 1
ATOM 843 C C . THR A 1 105 ? 0.527 -3.357 -1.001 1 98.12 105 THR A C 1
ATOM 845 O O . THR A 1 105 ? -0.176 -3.961 -0.188 1 98.12 105 THR A O 1
ATOM 848 N N . LEU A 1 106 ? 1.622 -3.826 -1.484 1 98.5 106 LEU A N 1
ATOM 849 C CA . LEU A 1 106 ? 2.168 -5.121 -1.089 1 98.5 106 LEU A CA 1
ATOM 850 C C . LEU A 1 106 ? 3.549 -4.961 -0.461 1 98.5 106 LEU A C 1
ATOM 852 O O . LEU A 1 106 ? 4.438 -4.352 -1.058 1 98.5 106 LEU A O 1
ATOM 856 N N . PHE A 1 107 ? 3.723 -5.426 0.779 1 98.12 107 PHE A N 1
ATOM 857 C CA . PHE A 1 107 ? 5.035 -5.734 1.332 1 98.12 107 PHE A CA 1
ATOM 858 C C . PHE A 1 107 ? 5.344 -7.223 1.202 1 98.12 107 PHE A C 1
ATOM 860 O O . PHE A 1 107 ? 4.484 -8.062 1.47 1 98.12 107 PHE A O 1
ATOM 867 N N . TYR A 1 108 ? 6.539 -7.523 0.768 1 97 108 TYR A N 1
ATOM 868 C CA . TYR A 1 108 ? 6.902 -8.938 0.752 1 97 108 TYR A CA 1
ATOM 869 C C . TYR A 1 108 ? 8.398 -9.117 1.007 1 97 108 TYR A C 1
ATOM 871 O O . TYR A 1 108 ? 9.188 -8.203 0.761 1 97 108 TYR A O 1
ATOM 879 N N . LYS A 1 109 ? 8.734 -10.234 1.519 1 95.5 109 LYS A N 1
ATOM 880 C CA . LYS A 1 109 ? 10.094 -10.695 1.79 1 95.5 109 LYS A CA 1
ATOM 881 C C . LYS A 1 109 ? 10.305 -12.109 1.257 1 95.5 109 LYS A C 1
ATOM 883 O O . LYS A 1 109 ? 9.383 -12.93 1.265 1 95.5 109 LYS A O 1
ATOM 888 N N . SER A 1 110 ? 11.461 -12.281 0.805 1 94.19 110 SER A N 1
ATOM 889 C CA . SER A 1 110 ? 11.82 -13.625 0.36 1 94.19 110 SER A CA 1
ATOM 890 C C . SER A 1 110 ? 13.312 -13.875 0.514 1 94.19 110 SER A C 1
ATOM 892 O O . SER A 1 110 ? 14.102 -12.93 0.641 1 94.19 110 SER A O 1
ATOM 894 N N . GLY A 1 111 ? 13.688 -15.125 0.556 1 93.38 111 GLY A N 1
ATOM 895 C CA . GLY A 1 111 ? 15.078 -15.539 0.666 1 93.38 111 GLY A CA 1
ATOM 896 C C . GLY A 1 111 ? 15.25 -17.047 0.712 1 93.38 111 GLY A C 1
ATOM 897 O O . GLY A 1 111 ? 14.273 -17.781 0.858 1 93.38 111 GLY A O 1
ATOM 898 N N . PRO A 1 112 ? 16.516 -17.406 0.502 1 91.5 112 PRO A N 1
ATOM 899 C CA . PRO A 1 112 ? 16.781 -18.859 0.542 1 91.5 112 PRO A CA 1
ATOM 900 C C . PRO A 1 112 ? 16.562 -19.453 1.93 1 91.5 112 PRO A C 1
ATOM 902 O O . PRO A 1 112 ? 16.781 -18.781 2.939 1 91.5 112 PRO A O 1
ATOM 905 N N . LEU A 1 113 ? 16.156 -20.672 1.997 1 90.62 113 LEU A N 1
ATOM 906 C CA . LEU A 1 113 ? 15.922 -21.375 3.258 1 90.62 113 LEU A CA 1
ATOM 907 C C . LEU A 1 113 ? 17.234 -21.719 3.938 1 90.62 113 LEU A C 1
ATOM 909 O O . LEU A 1 113 ? 17.297 -21.875 5.16 1 90.62 113 LEU A O 1
ATOM 913 N N . ASP A 1 114 ? 18.219 -21.859 3.18 1 89.75 114 ASP A N 1
ATOM 914 C CA . ASP A 1 114 ? 19.484 -22.344 3.736 1 89.75 114 ASP A CA 1
ATOM 915 C C . ASP A 1 114 ? 20.375 -21.203 4.168 1 89.75 114 ASP A C 1
ATOM 917 O O . ASP A 1 114 ? 21.547 -21.406 4.496 1 89.75 114 ASP A O 1
ATOM 921 N N . SER A 1 115 ? 19.922 -19.984 4.117 1 90 115 SER A N 1
ATOM 922 C CA . SER A 1 115 ? 20.641 -18.797 4.566 1 90 115 SER A CA 1
ATOM 923 C C . SER A 1 115 ? 19.719 -17.844 5.297 1 90 115 SER A C 1
ATOM 925 O O . SER A 1 115 ? 18.672 -17.469 4.773 1 90 115 SER A O 1
ATOM 927 N N . LEU A 1 116 ? 20.141 -17.422 6.477 1 87.5 116 LEU A N 1
ATOM 928 C CA . LEU A 1 116 ? 19.312 -16.484 7.238 1 87.5 116 LEU A CA 1
ATOM 929 C C . LEU A 1 116 ? 19.828 -15.055 7.102 1 87.5 116 LEU A C 1
ATOM 931 O O . LEU A 1 116 ? 19.188 -14.117 7.574 1 87.5 116 LEU A O 1
ATOM 935 N N . ASP A 1 117 ? 20.922 -14.844 6.484 1 84.5 117 ASP A N 1
ATOM 936 C CA . ASP A 1 117 ? 21.484 -13.492 6.414 1 84.5 117 ASP A CA 1
ATOM 937 C C . ASP A 1 117 ? 21.734 -13.07 4.969 1 84.5 117 ASP A C 1
ATOM 939 O O . ASP A 1 117 ? 21.609 -11.891 4.633 1 84.5 117 ASP A O 1
ATOM 943 N N . LYS A 1 118 ? 22.062 -14.023 4.07 1 86.69 118 LYS A N 1
ATOM 944 C CA . LYS A 1 118 ? 22.422 -13.688 2.697 1 86.69 118 LYS A CA 1
ATOM 945 C C . LYS A 1 118 ? 21.297 -14.047 1.733 1 86.69 118 LYS A C 1
ATOM 947 O O . LYS A 1 118 ? 20.594 -15.039 1.93 1 86.69 118 LYS A O 1
ATOM 952 N N . GLY A 1 119 ? 21.203 -13.242 0.717 1 88.94 119 GLY A N 1
ATOM 953 C CA . GLY A 1 119 ? 20.312 -13.57 -0.381 1 88.94 119 GLY A CA 1
ATOM 954 C C . GLY A 1 119 ? 18.859 -13.234 -0.085 1 88.94 119 GLY A C 1
ATOM 955 O O . GLY A 1 119 ? 17.953 -13.773 -0.721 1 88.94 119 GLY A O 1
ATOM 956 N N . HIS A 1 120 ? 18.641 -12.469 0.97 1 93.06 120 HIS A N 1
ATOM 957 C CA . HIS A 1 120 ? 17.281 -12.062 1.311 1 93.06 120 HIS A CA 1
ATOM 958 C C . HIS A 1 120 ? 16.906 -10.742 0.646 1 93.06 120 HIS A C 1
ATOM 960 O O . HIS A 1 120 ? 17.781 -9.922 0.367 1 93.06 120 HIS A O 1
ATOM 966 N N . GLN A 1 121 ? 15.641 -10.664 0.308 1 93.12 121 GLN A N 1
ATOM 967 C CA . GLN A 1 121 ? 15.125 -9.406 -0.23 1 93.12 121 GLN A CA 1
ATOM 968 C C . GLN A 1 121 ? 13.953 -8.891 0.599 1 93.12 121 GLN A C 1
ATOM 970 O O . GLN A 1 121 ? 13.172 -9.68 1.137 1 93.12 121 GLN A O 1
ATOM 975 N N . ASP A 1 122 ? 13.891 -7.684 0.81 1 94.69 122 ASP A N 1
ATOM 976 C CA . ASP A 1 122 ? 12.828 -6.895 1.415 1 94.69 122 ASP A CA 1
ATOM 977 C C . ASP A 1 122 ? 12.25 -5.895 0.415 1 94.69 122 ASP A C 1
ATOM 979 O O . ASP A 1 122 ? 12.93 -4.941 0.018 1 94.69 122 ASP A O 1
ATOM 983 N N . CYS A 1 123 ? 10.922 -6.188 0.028 1 96.12 123 CYS A N 1
ATOM 984 C CA . CYS A 1 123 ? 10.422 -5.496 -1.155 1 96.12 123 CYS A CA 1
ATOM 985 C C . CYS A 1 123 ? 9.039 -4.918 -0.901 1 96.12 123 CYS A C 1
ATOM 987 O O . CYS A 1 123 ? 8.383 -5.27 0.08 1 96.12 123 CYS A O 1
ATOM 989 N N . GLY A 1 124 ? 8.688 -3.965 -1.724 1 97.06 124 GLY A N 1
ATOM 990 C CA . GLY A 1 124 ? 7.371 -3.355 -1.825 1 97.06 124 GLY A CA 1
ATOM 991 C C . GLY A 1 124 ? 6.906 -3.176 -3.258 1 97.06 124 GLY A C 1
ATOM 992 O O . GLY A 1 124 ? 7.711 -2.893 -4.148 1 97.06 124 GLY A O 1
ATOM 993 N N . ALA A 1 125 ? 5.566 -3.312 -3.438 1 98.12 125 ALA A N 1
ATOM 994 C CA . ALA A 1 125 ? 5.02 -3.215 -4.789 1 98.12 125 ALA A CA 1
ATOM 995 C C . ALA A 1 125 ? 3.578 -2.713 -4.762 1 98.12 125 ALA A C 1
ATOM 997 O O . ALA A 1 125 ? 2.98 -2.578 -3.691 1 98.12 125 ALA A O 1
ATOM 998 N N . ARG A 1 126 ? 3.121 -2.377 -5.996 1 98 126 ARG A N 1
ATOM 999 C CA . ARG A 1 126 ? 1.701 -2.141 -6.234 1 98 126 ARG A CA 1
ATOM 1000 C C . ARG A 1 126 ? 1.084 -3.275 -7.047 1 98 126 ARG A C 1
ATOM 1002 O O . ARG A 1 126 ? 1.628 -3.674 -8.078 1 98 126 ARG A O 1
ATOM 1009 N N . LEU A 1 127 ? 0.004 -3.791 -6.516 1 98.5 127 LEU A N 1
ATOM 1010 C CA . LEU A 1 127 ? -0.756 -4.805 -7.238 1 98.5 127 LEU A CA 1
ATOM 1011 C C . LEU A 1 127 ? -2.008 -4.203 -7.867 1 98.5 127 LEU A C 1
ATOM 1013 O O . LEU A 1 127 ? -2.91 -3.754 -7.156 1 98.5 127 LEU A O 1
ATOM 1017 N N . HIS A 1 128 ? -2.025 -4.168 -9.125 1 98.69 128 HIS A N 1
ATOM 1018 C CA . HIS A 1 128 ? -3.215 -3.781 -9.875 1 98.69 128 HIS A CA 1
ATOM 1019 C C . HIS A 1 128 ? -4.004 -5.008 -10.328 1 98.69 128 HIS A C 1
ATOM 1021 O O . HIS A 1 128 ? -3.506 -5.816 -11.109 1 98.69 128 HIS A O 1
ATOM 1027 N N . GLU A 1 129 ? -5.27 -5.074 -9.875 1 98.81 129 GLU A N 1
ATOM 1028 C CA . GLU A 1 129 ? -6.012 -6.301 -10.133 1 98.81 129 GLU A CA 1
ATOM 1029 C C . GLU A 1 129 ? -7.41 -5.996 -10.664 1 98.81 129 GLU A C 1
ATOM 1031 O O . GLU A 1 129 ? -8.008 -4.977 -10.312 1 98.81 129 GLU A O 1
ATOM 1036 N N . THR A 1 130 ? -7.875 -6.898 -11.5 1 98.88 130 THR A N 1
ATOM 1037 C CA . THR A 1 130 ? -9.266 -6.938 -11.938 1 98.88 130 THR A CA 1
ATOM 1038 C C . THR A 1 130 ? -9.938 -8.227 -11.477 1 98.88 130 THR A C 1
ATOM 1040 O O . THR A 1 130 ? -9.414 -9.32 -11.695 1 98.88 130 THR A O 1
ATOM 1043 N N . TRP A 1 131 ? -11.07 -8.062 -10.859 1 98.75 131 TRP A N 1
ATOM 1044 C CA . TRP A 1 131 ? -11.867 -9.18 -10.367 1 98.75 131 TRP A CA 1
ATOM 1045 C C . TRP A 1 131 ? -13.227 -9.227 -11.062 1 98.75 131 TRP A C 1
ATOM 1047 O O . TRP A 1 131 ? -13.844 -8.188 -11.289 1 98.75 131 TRP A O 1
ATOM 1057 N N . LYS A 1 132 ? -13.656 -10.43 -11.367 1 98.44 132 LYS A N 1
ATOM 1058 C CA . LYS A 1 132 ? -14.945 -10.633 -12.016 1 98.44 132 LYS A CA 1
ATOM 1059 C C . LYS A 1 132 ? -15.859 -11.516 -11.164 1 98.44 132 LYS A C 1
ATOM 1061 O O . LYS A 1 132 ? -15.406 -12.5 -10.578 1 98.44 132 LYS A O 1
ATOM 1066 N N . ARG A 1 133 ? -17.031 -11.109 -11.195 1 97.62 133 ARG A N 1
ATOM 1067 C CA . ARG A 1 133 ? -18.031 -11.914 -10.5 1 97.62 133 ARG A CA 1
ATOM 1068 C C . ARG A 1 133 ? -18.266 -13.234 -11.219 1 97.62 133 ARG A C 1
ATOM 1070 O O . ARG A 1 133 ? -18.359 -13.266 -12.453 1 97.62 133 ARG A O 1
ATOM 1077 N N . VAL A 1 134 ? -18.453 -14.289 -10.469 1 94.81 134 VAL A N 1
ATOM 1078 C CA . VAL A 1 134 ? -18.812 -15.578 -11.047 1 94.81 134 VAL A CA 1
ATOM 1079 C C . VAL A 1 134 ? -20.312 -15.617 -11.312 1 94.81 134 VAL A C 1
ATOM 1081 O O . VAL A 1 134 ? -21.125 -15.43 -10.398 1 94.81 134 VAL A O 1
ATOM 1084 N N . PRO A 1 135 ? -20.703 -15.875 -12.539 1 89.75 135 PRO A N 1
ATOM 1085 C CA . PRO A 1 135 ? -22.141 -15.891 -12.836 1 89.75 135 PRO A CA 1
ATOM 1086 C C . PRO A 1 135 ? -22.922 -16.875 -11.961 1 89.75 135 PRO A C 1
ATOM 1088 O O . PRO A 1 135 ? -22.516 -18.031 -11.828 1 89.75 135 PRO A O 1
ATOM 1091 N N . GLY A 1 136 ? -24 -16.375 -11.352 1 90.12 136 GLY A N 1
ATOM 1092 C CA . GLY A 1 136 ? -24.906 -17.219 -10.586 1 90.12 136 GLY A CA 1
ATOM 1093 C C . GLY A 1 136 ? -24.359 -17.578 -9.211 1 90.12 136 GLY A C 1
ATOM 1094 O O . GLY A 1 136 ? -25 -18.328 -8.477 1 90.12 136 GLY A O 1
ATOM 1095 N N . LYS A 1 137 ? -23.188 -17.156 -8.922 1 88.5 137 LYS A N 1
ATOM 1096 C CA . LYS A 1 137 ? -22.578 -17.438 -7.629 1 88.5 137 LYS A CA 1
ATOM 1097 C C . LYS A 1 137 ? -22.172 -16.141 -6.922 1 88.5 137 LYS A C 1
ATOM 1099 O O . LYS A 1 137 ? -22.031 -15.094 -7.562 1 88.5 137 LYS A O 1
ATOM 1104 N N . ASP A 1 138 ? -22.188 -16.172 -5.617 1 88.94 138 ASP A N 1
ATOM 1105 C CA . ASP A 1 138 ? -21.672 -15.055 -4.828 1 88.94 138 ASP A CA 1
ATOM 1106 C C . ASP A 1 138 ? -20.172 -15.188 -4.621 1 88.94 138 ASP A C 1
ATOM 1108 O O . ASP A 1 138 ? -19.703 -15.445 -3.506 1 88.94 138 ASP A O 1
ATOM 1112 N N . ASP A 1 139 ? -19.484 -15.133 -5.668 1 96.69 139 ASP A N 1
ATOM 1113 C CA . ASP A 1 139 ? -18.031 -15.258 -5.617 1 96.69 139 ASP A CA 1
ATOM 1114 C C . ASP A 1 139 ? -17.375 -14.383 -6.68 1 96.69 139 ASP A C 1
ATOM 1116 O O . ASP A 1 139 ? -18.016 -13.961 -7.637 1 96.69 139 ASP A O 1
ATOM 1120 N N . TRP A 1 140 ? -16.156 -14.008 -6.422 1 98.31 140 TRP A N 1
ATOM 1121 C CA . TRP A 1 140 ? -15.328 -13.18 -7.297 1 98.31 140 TRP A CA 1
ATOM 1122 C C . TRP A 1 140 ? -13.977 -13.844 -7.562 1 98.31 140 TRP A C 1
ATOM 1124 O O . TRP A 1 140 ? -13.336 -14.344 -6.637 1 98.31 140 TRP A O 1
ATOM 1134 N N . LEU A 1 141 ? -13.594 -13.898 -8.867 1 97.88 141 LEU A N 1
ATOM 1135 C CA . LEU A 1 141 ? -12.328 -14.516 -9.242 1 97.88 141 LEU A CA 1
ATOM 1136 C C . LEU A 1 141 ? -11.422 -13.508 -9.938 1 97.88 141 LEU A C 1
ATOM 1138 O O . LEU A 1 141 ? -11.906 -12.586 -10.594 1 97.88 141 LEU A O 1
ATOM 1142 N N . LEU A 1 142 ? -10.133 -13.711 -9.828 1 98.31 142 LEU A N 1
ATOM 1143 C CA . LEU A 1 142 ? -9.125 -12.82 -10.398 1 98.31 142 LEU A CA 1
ATOM 1144 C C . LEU A 1 142 ? -9.047 -12.984 -11.914 1 98.31 142 LEU A C 1
ATOM 1146 O O . LEU A 1 142 ? -8.922 -14.102 -12.414 1 98.31 142 LEU A O 1
ATOM 1150 N N . ALA A 1 143 ? -9.164 -11.875 -12.609 1 98.19 143 ALA A N 1
ATOM 1151 C CA . ALA A 1 143 ? -9.125 -11.891 -14.07 1 98.19 143 ALA A CA 1
ATOM 1152 C C . ALA A 1 143 ? -7.801 -11.336 -14.594 1 98.19 143 ALA A C 1
ATOM 1154 O O . ALA A 1 143 ? -7.367 -11.688 -15.688 1 98.19 143 ALA A O 1
ATOM 1155 N N . ARG A 1 144 ? -7.215 -10.477 -13.828 1 98.62 144 ARG A N 1
ATOM 1156 C CA . ARG A 1 144 ? -5.957 -9.852 -14.234 1 98.62 144 ARG A CA 1
ATOM 1157 C C . ARG A 1 144 ? -5.172 -9.359 -13.023 1 98.62 144 ARG A C 1
ATOM 1159 O O . ARG A 1 144 ? -5.746 -8.773 -12.102 1 98.62 144 ARG A O 1
ATOM 1166 N N . MET A 1 145 ? -3.844 -9.586 -13.062 1 98.69 145 MET A N 1
ATOM 1167 C CA . MET A 1 145 ? -2.977 -9.055 -12.016 1 98.69 145 MET A CA 1
ATOM 1168 C C . MET A 1 145 ? -1.693 -8.484 -12.617 1 98.69 145 MET A C 1
ATOM 1170 O O . MET A 1 145 ? -0.99 -9.172 -13.352 1 98.69 145 MET A O 1
ATOM 1174 N N . GLU A 1 146 ? -1.412 -7.281 -12.305 1 98.75 146 GLU A N 1
ATOM 1175 C CA . GLU A 1 146 ? -0.124 -6.652 -12.578 1 98.75 146 GLU A CA 1
ATOM 1176 C C . GLU A 1 146 ? 0.576 -6.25 -11.281 1 98.75 146 GLU A C 1
ATOM 1178 O O . GLU A 1 146 ? 0.028 -5.484 -10.484 1 98.75 146 GLU A O 1
ATOM 1183 N N . LEU A 1 147 ? 1.712 -6.863 -11.07 1 98.69 147 LEU A N 1
ATOM 1184 C CA . LEU A 1 147 ? 2.559 -6.457 -9.953 1 98.69 147 LEU A CA 1
ATOM 1185 C C . LEU A 1 147 ? 3.639 -5.484 -10.422 1 98.69 147 LEU A C 1
ATOM 1187 O O . LEU A 1 147 ? 4.398 -5.789 -11.344 1 98.69 147 LEU A O 1
ATOM 1191 N N . ARG A 1 148 ? 3.674 -4.301 -9.836 1 97.81 148 ARG A N 1
ATOM 1192 C CA . ARG A 1 148 ? 4.68 -3.295 -10.164 1 97.81 148 ARG A CA 1
ATOM 1193 C C . ARG A 1 148 ? 5.566 -3 -8.953 1 97.81 148 ARG A C 1
ATOM 1195 O O . ARG A 1 148 ? 5.121 -2.387 -7.984 1 97.81 148 ARG A O 1
ATOM 1202 N N . ASN A 1 149 ? 6.84 -3.414 -9.039 1 96.31 149 ASN A N 1
ATOM 1203 C CA . ASN A 1 149 ? 7.777 -3.18 -7.941 1 96.31 149 ASN A CA 1
ATOM 1204 C C . ASN A 1 149 ? 8.07 -1.692 -7.766 1 96.31 149 ASN A C 1
ATOM 1206 O O . ASN A 1 149 ? 8.258 -0.972 -8.75 1 96.31 149 ASN A O 1
ATOM 1210 N N . ILE A 1 150 ? 8.094 -1.248 -6.508 1 94.56 150 ILE A N 1
ATOM 1211 C CA . ILE A 1 150 ? 8.32 0.164 -6.219 1 94.56 150 ILE A CA 1
ATOM 1212 C C . ILE A 1 150 ? 9.516 0.315 -5.281 1 94.56 150 ILE A C 1
ATOM 1214 O O . ILE A 1 150 ? 10.203 1.342 -5.297 1 94.56 150 ILE A O 1
ATOM 1218 N N . TYR A 1 151 ? 9.75 -0.676 -4.473 1 95 151 TYR A N 1
ATOM 1219 C CA . TYR A 1 151 ? 10.828 -0.672 -3.49 1 95 151 TYR A CA 1
ATOM 1220 C C . TYR A 1 151 ? 11.516 -2.029 -3.434 1 95 151 TYR A C 1
ATOM 1222 O O . TYR A 1 151 ? 10.852 -3.07 -3.436 1 95 151 TYR A O 1
ATOM 1230 N N . ALA A 1 152 ? 12.797 -1.989 -3.4 1 94.19 152 ALA A N 1
ATOM 1231 C CA . ALA A 1 152 ? 13.539 -3.234 -3.221 1 94.19 152 ALA A CA 1
ATOM 1232 C C . ALA A 1 152 ? 14.836 -2.994 -2.457 1 94.19 152 ALA A C 1
ATOM 1234 O O . ALA A 1 152 ? 15.516 -1.988 -2.676 1 94.19 152 ALA A O 1
ATOM 1235 N N . ARG A 1 153 ? 15.125 -3.902 -1.627 1 92.5 153 ARG A N 1
ATOM 1236 C CA . ARG A 1 153 ? 16.391 -3.949 -0.912 1 92.5 153 ARG A CA 1
ATOM 1237 C C . ARG A 1 153 ? 16.906 -5.383 -0.803 1 92.5 153 ARG A C 1
ATOM 1239 O O . ARG A 1 153 ? 16.156 -6.289 -0.431 1 92.5 153 ARG A O 1
ATOM 1246 N N . ILE A 1 154 ? 18.156 -5.504 -1.099 1 88 154 ILE A N 1
ATOM 1247 C CA . ILE A 1 154 ? 18.828 -6.781 -0.897 1 88 154 ILE A CA 1
ATOM 1248 C C . ILE A 1 154 ? 19.562 -6.77 0.437 1 88 154 ILE A C 1
ATOM 1250 O O . ILE A 1 154 ? 20.297 -5.82 0.744 1 88 154 ILE A O 1
ATOM 1254 N N . VAL A 1 155 ? 19.328 -7.75 1.203 1 77.81 155 VAL A N 1
ATOM 1255 C CA . VAL A 1 155 ? 20 -7.871 2.494 1 77.81 155 VAL A CA 1
ATOM 1256 C C . VAL A 1 155 ? 21.234 -8.734 2.352 1 77.81 155 VAL A C 1
ATOM 1258 O O . VAL A 1 155 ? 21.141 -9.922 2.016 1 77.81 155 VAL A O 1
ATOM 1261 N N . GLU A 1 156 ? 22.375 -8.164 2.256 1 69.62 156 GLU A N 1
ATOM 1262 C CA . GLU A 1 156 ? 23.641 -8.906 2.18 1 69.62 156 GLU A CA 1
ATOM 1263 C C . GLU A 1 156 ? 24.266 -9.062 3.561 1 69.62 156 GLU A C 1
ATOM 1265 O O . GLU A 1 156 ? 24.062 -8.219 4.438 1 69.62 156 GLU A O 1
ATOM 1270 N N . MET B 1 1 ? -18.562 0.049 20.906 1 54.03 1 MET B N 1
ATOM 1271 C CA . MET B 1 1 ? -19.859 0.674 20.641 1 54.03 1 MET B CA 1
ATOM 1272 C C . MET B 1 1 ? -20.266 0.507 19.188 1 54.03 1 MET B C 1
ATOM 1274 O O . MET B 1 1 ? -19.406 0.37 18.312 1 54.03 1 MET B O 1
ATOM 1278 N N . ALA B 1 2 ? -21.469 0.297 18.891 1 72.75 2 ALA B N 1
ATOM 1279 C CA . ALA B 1 2 ? -22.047 0.025 17.578 1 72.75 2 ALA B CA 1
ATOM 1280 C C . ALA B 1 2 ? -21.875 1.221 16.641 1 72.75 2 ALA B C 1
ATOM 1282 O O . ALA B 1 2 ? -22.078 2.367 17.047 1 72.75 2 ALA B O 1
ATOM 1283 N N . THR B 1 3 ? -21.078 1.208 15.578 1 85.25 3 THR B N 1
ATOM 1284 C CA . THR B 1 3 ? -20.906 2.266 14.586 1 85.25 3 THR B CA 1
ATOM 1285 C C . THR B 1 3 ? -22.141 2.402 13.711 1 85.25 3 THR B C 1
ATOM 1287 O O . THR B 1 3 ? -22.766 1.401 13.336 1 85.25 3 THR B O 1
ATOM 1290 N N . THR B 1 4 ? -22.656 3.68 13.578 1 91.44 4 THR B N 1
ATOM 1291 C CA . THR B 1 4 ? -23.766 3.953 12.688 1 91.44 4 THR B CA 1
ATOM 1292 C C . THR B 1 4 ? -23.359 3.752 11.227 1 91.44 4 THR B C 1
ATOM 1294 O O . THR B 1 4 ? -22.172 3.727 10.906 1 91.44 4 THR B O 1
ATOM 1297 N N . PRO B 1 5 ? -24.375 3.553 10.344 1 88.19 5 PRO B N 1
ATOM 1298 C CA . PRO B 1 5 ? -24.047 3.475 8.922 1 88.19 5 PRO B CA 1
ATOM 1299 C C . PRO B 1 5 ? -23.297 4.703 8.422 1 88.19 5 PRO B C 1
ATOM 1301 O O . PRO B 1 5 ? -22.406 4.582 7.582 1 88.19 5 PRO B O 1
ATOM 1304 N N . GLN B 1 6 ? -23.703 5.844 8.93 1 89.25 6 GLN B N 1
ATOM 1305 C CA . GLN B 1 6 ? -23.016 7.078 8.555 1 89.25 6 GLN B CA 1
ATOM 1306 C C . GLN B 1 6 ? -21.562 7.051 9 1 89.25 6 GLN B C 1
ATOM 1308 O O . GLN B 1 6 ? -20.672 7.48 8.258 1 89.25 6 GLN B O 1
ATOM 1313 N N . GLN B 1 7 ? -21.312 6.562 10.195 1 93.81 7 GLN B N 1
ATOM 1314 C CA . GLN B 1 7 ? -19.953 6.465 10.711 1 93.81 7 GLN B CA 1
ATOM 1315 C C . GLN B 1 7 ? -19.141 5.438 9.93 1 93.81 7 GLN B C 1
ATOM 1317 O O . GLN B 1 7 ? -17.953 5.648 9.664 1 93.81 7 GLN B O 1
ATOM 1322 N N . GLN B 1 8 ? -19.781 4.41 9.516 1 91.31 8 GLN B N 1
ATOM 1323 C CA . GLN B 1 8 ? -19.109 3.398 8.703 1 91.31 8 GLN B CA 1
ATOM 1324 C C . GLN B 1 8 ? -18.703 3.963 7.34 1 91.31 8 GLN B C 1
ATOM 1326 O O . GLN B 1 8 ? -17.625 3.676 6.84 1 91.31 8 GLN B O 1
ATOM 1331 N N . THR B 1 9 ? -19.562 4.738 6.809 1 91.94 9 THR B N 1
ATOM 1332 C CA . THR B 1 9 ? -19.266 5.379 5.531 1 91.94 9 THR B CA 1
ATOM 1333 C C . THR B 1 9 ? -18.109 6.363 5.668 1 91.94 9 THR B C 1
ATOM 1335 O O . THR B 1 9 ? -17.219 6.398 4.82 1 91.94 9 THR B O 1
ATOM 1338 N N . ALA B 1 10 ? -18.109 7.125 6.742 1 95.19 10 ALA B N 1
ATOM 1339 C CA . ALA B 1 10 ? -17.016 8.062 7.004 1 95.19 10 ALA B CA 1
ATOM 1340 C C . ALA B 1 10 ? -15.68 7.332 7.094 1 95.19 10 ALA B C 1
ATOM 1342 O O . ALA B 1 10 ? -14.688 7.746 6.48 1 95.19 10 ALA B O 1
ATOM 1343 N N . GLU B 1 11 ? -15.664 6.227 7.828 1 96.12 11 GLU B N 1
ATOM 1344 C CA . GLU B 1 11 ? -14.445 5.449 8 1 96.12 11 GLU B CA 1
ATOM 1345 C C . GLU B 1 11 ? -13.953 4.895 6.672 1 96.12 11 GLU B C 1
ATOM 1347 O O . GLU B 1 11 ? -12.75 4.898 6.395 1 96.12 11 GLU B O 1
ATOM 1352 N N . ARG B 1 12 ? -14.836 4.465 5.871 1 93.19 12 ARG B N 1
ATOM 1353 C CA . ARG B 1 12 ? -14.477 3.938 4.559 1 93.19 12 ARG B CA 1
ATOM 1354 C C . ARG B 1 12 ? -13.844 5.02 3.688 1 93.19 12 ARG B C 1
ATOM 1356 O O . ARG B 1 12 ? -12.812 4.793 3.055 1 93.19 12 ARG B O 1
ATOM 1363 N N . ILE B 1 13 ? -14.453 6.141 3.652 1 95 13 ILE B N 1
ATOM 1364 C CA . ILE B 1 13 ? -13.969 7.234 2.82 1 95 13 ILE B CA 1
ATOM 1365 C C . ILE B 1 13 ? -12.602 7.699 3.318 1 95 13 ILE B C 1
ATOM 1367 O O . ILE B 1 13 ? -11.688 7.918 2.523 1 95 13 ILE B O 1
ATOM 1371 N N . ILE B 1 14 ? -12.453 7.832 4.641 1 97.38 14 ILE B N 1
ATOM 1372 C CA . ILE B 1 14 ? -11.203 8.305 5.223 1 97.38 14 ILE B CA 1
ATOM 1373 C C . ILE B 1 14 ? -10.094 7.293 4.949 1 97.38 14 ILE B C 1
ATOM 1375 O O . ILE B 1 14 ? -8.984 7.664 4.551 1 97.38 14 ILE B O 1
ATOM 1379 N N . ARG B 1 15 ? -10.383 6.059 5.102 1 96.81 15 ARG B N 1
ATOM 1380 C CA . ARG B 1 15 ? -9.391 5.035 4.789 1 96.81 15 ARG B CA 1
ATOM 1381 C C . ARG B 1 15 ? -9.008 5.078 3.312 1 96.81 15 ARG B C 1
ATOM 1383 O O . ARG B 1 15 ? -7.832 4.992 2.969 1 96.81 15 ARG B O 1
ATOM 1390 N N . HIS B 1 16 ? -9.977 5.188 2.512 1 95.69 16 HIS B N 1
ATOM 1391 C CA . HIS B 1 16 ? -9.734 5.312 1.079 1 95.69 16 HIS B CA 1
ATOM 1392 C C . HIS B 1 16 ? -8.836 6.508 0.775 1 95.69 16 HIS B C 1
ATOM 1394 O O . HIS B 1 16 ? -7.848 6.379 0.047 1 95.69 16 HIS B O 1
ATOM 1400 N N . ASN B 1 17 ? -9.188 7.598 1.312 1 96.94 17 ASN B N 1
ATOM 1401 C CA . ASN B 1 17 ? -8.422 8.812 1.043 1 96.94 17 ASN B CA 1
ATOM 1402 C C . ASN B 1 17 ? -7.004 8.711 1.588 1 96.94 17 ASN B C 1
ATOM 1404 O O . ASN B 1 17 ? -6.062 9.219 0.971 1 96.94 17 ASN B O 1
ATOM 1408 N N . LYS B 1 18 ? -6.859 8.062 2.736 1 98.19 18 LYS B N 1
ATOM 1409 C CA . LYS B 1 18 ? -5.516 7.906 3.289 1 98.19 18 LYS B CA 1
ATOM 1410 C C . LYS B 1 18 ? -4.668 6.98 2.42 1 98.19 18 LYS B C 1
ATOM 1412 O O . LYS B 1 18 ? -3.482 7.234 2.205 1 98.19 18 LYS B O 1
ATOM 1417 N N . LEU B 1 19 ? -5.242 5.949 1.947 1 97.56 19 LEU B N 1
ATOM 1418 C CA . LEU B 1 19 ? -4.52 5.074 1.032 1 97.56 19 LEU B CA 1
ATOM 1419 C C . LEU B 1 19 ? -4.125 5.82 -0.237 1 97.56 19 LEU B C 1
ATOM 1421 O O . LEU B 1 19 ? -3.012 5.648 -0.742 1 97.56 19 LEU B O 1
ATOM 1425 N N . ARG B 1 20 ? -5.035 6.605 -0.777 1 96.81 20 ARG B N 1
ATOM 1426 C CA . ARG B 1 20 ? -4.699 7.422 -1.938 1 96.81 20 ARG B CA 1
ATOM 1427 C C . ARG B 1 20 ? -3.518 8.336 -1.642 1 96.81 20 ARG B C 1
ATOM 1429 O O . ARG B 1 20 ? -2.621 8.492 -2.473 1 96.81 20 ARG B O 1
ATOM 1436 N N . TYR B 1 21 ? -3.551 8.977 -0.484 1 97.19 21 TYR B N 1
ATOM 1437 C CA . TYR B 1 21 ? -2.451 9.828 -0.048 1 97.19 21 TYR B CA 1
ATOM 1438 C C . TYR B 1 21 ? -1.127 9.078 -0.091 1 97.19 21 TYR B C 1
ATOM 1440 O O . TYR B 1 21 ? -0.151 9.562 -0.671 1 97.19 21 TYR B O 1
ATOM 1448 N N . LEU B 1 22 ? -1.084 7.922 0.456 1 97.12 22 LEU B N 1
ATOM 1449 C CA . LEU B 1 22 ? 0.148 7.145 0.526 1 97.12 22 LEU B CA 1
ATOM 1450 C C . LEU B 1 22 ? 0.584 6.691 -0.863 1 97.12 22 LEU B C 1
ATOM 1452 O O . LEU B 1 22 ? 1.78 6.6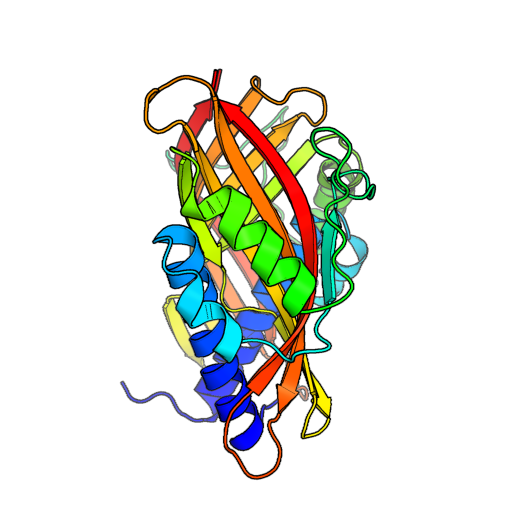52 -1.16 1 97.12 22 LEU B O 1
ATOM 1456 N N . HIS B 1 23 ? -0.369 6.32 -1.691 1 95.31 23 HIS B N 1
ATOM 1457 C CA . HIS B 1 23 ? -0.042 5.945 -3.062 1 95.31 23 HIS B CA 1
ATOM 1458 C C . HIS B 1 23 ? 0.604 7.105 -3.811 1 95.31 23 HIS B C 1
ATOM 1460 O O . HIS B 1 23 ? 1.55 6.906 -4.578 1 95.31 23 HIS B O 1
ATOM 1466 N N . CYS B 1 24 ? 0.078 8.258 -3.637 1 94.25 24 CYS B N 1
ATOM 1467 C CA . CYS B 1 24 ? 0.635 9.445 -4.285 1 94.25 24 CYS B CA 1
ATOM 1468 C C . CYS B 1 24 ? 2.061 9.703 -3.814 1 94.25 24 CYS B C 1
ATOM 1470 O O . CYS B 1 24 ? 2.951 9.953 -4.629 1 94.25 24 CYS B O 1
ATOM 1472 N N . VAL B 1 25 ? 2.309 9.625 -2.506 1 94.94 25 VAL B N 1
ATOM 1473 C CA . VAL B 1 25 ? 3.623 9.891 -1.931 1 94.94 25 VAL B CA 1
ATOM 1474 C C . VAL B 1 25 ? 4.617 8.844 -2.416 1 94.94 25 VAL B C 1
ATOM 1476 O O . VAL B 1 25 ? 5.715 9.18 -2.873 1 94.94 25 VAL B O 1
ATOM 1479 N N . ASP B 1 26 ? 4.238 7.598 -2.406 1 94.12 26 ASP B N 1
ATOM 1480 C CA . ASP B 1 26 ? 5.113 6.5 -2.809 1 94.12 26 ASP B CA 1
ATOM 1481 C C . ASP B 1 26 ? 5.426 6.566 -4.301 1 94.12 26 ASP B C 1
ATOM 1483 O O . ASP B 1 26 ? 6.512 6.18 -4.734 1 94.12 26 ASP B O 1
ATOM 1487 N N . GLY B 1 27 ? 4.465 7.043 -5.07 1 89.5 27 GLY B N 1
ATOM 1488 C CA . GLY B 1 27 ? 4.602 7.062 -6.516 1 89.5 27 GLY B CA 1
ATOM 1489 C C . GLY B 1 27 ? 5.105 8.391 -7.051 1 89.5 27 GLY B C 1
ATOM 1490 O O . GLY B 1 27 ? 5.316 8.547 -8.258 1 89.5 27 GLY B O 1
ATOM 1491 N N . GLY B 1 28 ? 5.191 9.391 -6.242 1 88.19 28 GLY B N 1
ATOM 1492 C CA . GLY B 1 28 ? 5.645 10.703 -6.652 1 88.19 28 GLY B CA 1
ATOM 1493 C C . GLY B 1 28 ? 4.574 11.516 -7.355 1 88.19 28 GLY B C 1
ATOM 1494 O O . GLY B 1 28 ? 4.879 12.469 -8.078 1 88.19 28 GLY B O 1
ATOM 1495 N N . LYS B 1 29 ? 3.387 11.156 -7.316 1 89.56 29 LYS B N 1
ATOM 1496 C CA . LYS B 1 29 ? 2.279 11.875 -7.934 1 89.56 29 LYS B CA 1
ATOM 1497 C C . LYS B 1 29 ? 1.761 12.984 -7.016 1 89.56 29 LYS B C 1
ATOM 1499 O O . LYS B 1 29 ? 0.581 13 -6.66 1 89.56 29 LYS B O 1
ATOM 1504 N N . ILE B 1 30 ? 2.537 13.922 -6.77 1 91.75 30 ILE B N 1
ATOM 1505 C CA . ILE B 1 30 ? 2.332 14.898 -5.707 1 91.75 30 ILE B CA 1
ATOM 1506 C C . ILE B 1 30 ? 1.214 15.859 -6.102 1 91.75 30 ILE B C 1
ATOM 1508 O O . ILE B 1 30 ? 0.477 16.359 -5.242 1 91.75 30 ILE B O 1
ATOM 1512 N N . ASP B 1 31 ? 0.962 16.094 -7.348 1 89.19 31 ASP B N 1
ATOM 1513 C CA . ASP B 1 31 ? -0.067 17.016 -7.809 1 89.19 31 ASP B CA 1
ATOM 1514 C C . ASP B 1 31 ? -1.453 16.562 -7.352 1 89.19 31 ASP B C 1
ATOM 1516 O O . ASP B 1 31 ? -2.316 17.406 -7.066 1 89.19 31 ASP B O 1
ATOM 1520 N N . GLU B 1 32 ? -1.656 15.305 -7.195 1 90.75 32 GLU B N 1
ATOM 1521 C CA . GLU B 1 32 ? -2.949 14.742 -6.812 1 90.75 32 GLU B CA 1
ATOM 1522 C C . GLU B 1 32 ? -3.205 14.914 -5.32 1 90.75 32 GLU B C 1
ATOM 1524 O O . GLU B 1 32 ? -4.344 14.797 -4.863 1 90.75 32 GLU B O 1
ATOM 1529 N N . LEU B 1 33 ? -2.219 15.273 -4.516 1 91.19 33 LEU B N 1
ATOM 1530 C CA . LEU B 1 33 ? -2.316 15.312 -3.061 1 91.19 33 LEU B CA 1
ATOM 1531 C C . LEU B 1 33 ? -3.133 16.516 -2.602 1 91.19 33 LEU B C 1
ATOM 1533 O O . LEU B 1 33 ? -3.799 16.453 -1.564 1 91.19 33 LEU B O 1
ATOM 1537 N N . GLN B 1 34 ? -3.094 17.516 -3.375 1 88.06 34 GLN B N 1
ATOM 1538 C CA . GLN B 1 34 ? -3.736 18.75 -2.961 1 88.06 34 GLN B CA 1
ATOM 1539 C C . GLN B 1 34 ? -5.238 18.562 -2.773 1 88.06 34 GLN B C 1
ATOM 1541 O O . GLN B 1 34 ? -5.883 19.328 -2.049 1 88.06 34 GLN B O 1
ATOM 1546 N N . GLU B 1 35 ? -5.746 17.531 -3.352 1 92.06 35 GLU B N 1
ATOM 1547 C CA . GLU B 1 35 ? -7.18 17.281 -3.262 1 92.06 35 GLU B CA 1
ATOM 1548 C C . GLU B 1 35 ? -7.531 16.516 -1.984 1 92.06 35 GLU B C 1
ATOM 1550 O O . GLU B 1 35 ? -8.711 16.359 -1.653 1 92.06 35 GLU B O 1
ATOM 1555 N N . LEU B 1 36 ? -6.527 16.125 -1.18 1 95.88 36 LEU B N 1
ATOM 1556 C CA . LEU B 1 36 ? -6.781 15.195 -0.081 1 95.88 36 LEU B CA 1
ATOM 1557 C C . LEU B 1 36 ? -6.676 15.906 1.264 1 95.88 36 LEU B C 1
ATOM 1559 O O . LEU B 1 36 ? -6.945 15.312 2.309 1 95.88 36 LEU B O 1
ATOM 1563 N N . PHE B 1 37 ? -6.262 17.172 1.262 1 95.38 37 PHE B N 1
ATOM 1564 C CA . PHE B 1 37 ? -6.211 17.875 2.535 1 95.38 37 PHE B CA 1
ATOM 1565 C C . PHE B 1 37 ? -6.715 19.312 2.379 1 95.38 37 PHE B C 1
ATOM 1567 O O . PHE B 1 37 ? -6.73 19.844 1.272 1 95.38 37 PHE B O 1
ATOM 1574 N N . LEU B 1 38 ? -7.184 19.844 3.475 1 94.38 38 LEU B N 1
ATOM 1575 C CA . LEU B 1 38 ? -7.66 21.219 3.516 1 94.38 38 LEU B CA 1
ATOM 1576 C C . LEU B 1 38 ? -6.516 22.203 3.281 1 94.38 38 LEU B C 1
ATOM 1578 O O . LEU B 1 38 ? -5.379 21.938 3.68 1 94.38 38 LEU B O 1
ATOM 1582 N N . PRO B 1 39 ? -6.855 23.359 2.707 1 92.62 39 PRO B N 1
ATOM 1583 C CA . PRO B 1 39 ? -5.82 24.391 2.553 1 92.62 39 PRO B CA 1
ATOM 1584 C C . PRO B 1 39 ? -5.195 24.797 3.883 1 92.62 39 PRO B C 1
ATOM 1586 O O . PRO B 1 39 ? -4.016 25.156 3.93 1 92.62 39 PRO B O 1
ATOM 1589 N N . SER B 1 40 ? -5.957 24.719 4.902 1 94.62 40 SER B N 1
ATOM 1590 C CA . SER B 1 40 ? -5.508 25.141 6.223 1 94.62 40 SER B CA 1
ATOM 1591 C C . SER B 1 40 ? -4.887 23.969 6.996 1 94.62 40 SER B C 1
ATOM 1593 O O . SER B 1 40 ? -4.582 24.109 8.18 1 94.62 40 SER B O 1
ATOM 1595 N N . ALA B 1 41 ? -4.75 22.828 6.363 1 97.75 41 ALA B N 1
ATOM 1596 C CA . ALA B 1 41 ? -4.25 21.641 7.062 1 97.75 41 ALA B CA 1
ATOM 1597 C C . ALA B 1 41 ? -2.844 21.891 7.602 1 97.75 41 ALA B C 1
ATOM 1599 O O . ALA B 1 41 ? -2.049 22.594 6.984 1 97.75 41 ALA B O 1
ATOM 1600 N N . SER B 1 42 ? -2.529 21.234 8.703 1 98.38 42 SER B N 1
ATOM 1601 C CA . SER B 1 42 ? -1.188 21.312 9.266 1 98.38 42 SER B CA 1
ATOM 1602 C C . SER B 1 42 ? -0.552 19.922 9.344 1 98.38 42 SER B C 1
ATOM 1604 O O . SER B 1 42 ? -1.25 18.922 9.523 1 98.38 42 SER B O 1
ATOM 1606 N N . PHE B 1 43 ? 0.769 19.875 9.25 1 98.5 43 PHE B N 1
ATOM 1607 C CA . PHE B 1 43 ? 1.551 18.641 9.258 1 98.5 43 PHE B CA 1
ATOM 1608 C C . PHE B 1 43 ? 2.797 18.797 10.125 1 98.5 43 PHE B C 1
ATOM 1610 O O . PHE B 1 43 ? 3.541 19.781 9.984 1 98.5 43 PHE B O 1
ATOM 1617 N N . THR B 1 44 ? 2.984 17.859 10.992 1 98.69 44 THR B N 1
ATOM 1618 C CA . THR B 1 44 ? 4.199 17.859 11.797 1 98.69 44 THR B CA 1
ATOM 1619 C C . THR B 1 44 ? 4.777 16.453 11.906 1 98.69 44 THR B C 1
ATOM 1621 O O . THR B 1 44 ? 4.043 15.484 12.094 1 98.69 44 THR B O 1
ATOM 1624 N N . PHE B 1 45 ? 6.062 16.359 11.836 1 98.31 45 PHE B N 1
ATOM 1625 C CA . PHE B 1 45 ? 6.793 15.102 11.961 1 98.31 45 PHE B CA 1
ATOM 1626 C C . PHE B 1 45 ? 7.723 15.133 13.172 1 98.31 45 PHE B C 1
ATOM 1628 O O . PHE B 1 45 ? 8.531 16.047 13.312 1 98.31 45 PHE B O 1
ATOM 1635 N N . TYR B 1 46 ? 7.602 14.102 13.961 1 98 46 TYR B N 1
ATOM 1636 C CA . TYR B 1 46 ? 8.375 14.055 15.203 1 98 46 TYR B CA 1
ATOM 1637 C C . TYR B 1 46 ? 9.352 12.891 15.195 1 98 46 TYR B C 1
ATOM 1639 O O . TYR B 1 46 ? 9.039 11.805 14.688 1 98 46 TYR B O 1
ATOM 1647 N N . GLU B 1 47 ? 10.461 13.133 15.828 1 95.62 47 GLU B N 1
ATOM 1648 C CA . GLU B 1 47 ? 11.406 12.062 16.141 1 95.62 47 GLU B CA 1
ATOM 1649 C C . GLU B 1 47 ? 10.93 11.227 17.312 1 95.62 47 GLU B C 1
ATOM 1651 O O . GLU B 1 47 ? 9.938 11.57 17.969 1 95.62 47 GLU B O 1
ATOM 1656 N N . ARG B 1 48 ? 11.641 10.164 17.594 1 93.5 48 ARG B N 1
ATOM 1657 C CA . ARG B 1 48 ? 11.281 9.25 18.672 1 93.5 48 ARG B CA 1
ATOM 1658 C C . ARG B 1 48 ? 11.359 9.953 20.031 1 93.5 48 ARG B C 1
ATOM 1660 O O . ARG B 1 48 ? 10.578 9.656 20.938 1 93.5 48 ARG B O 1
ATOM 1667 N N . ASP B 1 49 ? 12.203 10.93 20.062 1 94.5 49 ASP B N 1
ATOM 1668 C CA . ASP B 1 49 ? 12.406 11.594 21.344 1 94.5 49 ASP B CA 1
ATOM 1669 C C . ASP B 1 49 ? 11.414 12.734 21.531 1 94.5 49 ASP B C 1
ATOM 1671 O O . ASP B 1 49 ? 11.484 13.469 22.531 1 94.5 49 ASP B O 1
ATOM 1675 N N . GLY B 1 50 ? 10.617 12.969 20.562 1 95.62 50 GLY B N 1
ATOM 1676 C CA . GLY B 1 50 ? 9.562 13.961 20.688 1 95.62 50 GLY B CA 1
ATOM 1677 C C . GLY B 1 50 ? 9.898 15.281 20.016 1 95.62 50 GLY B C 1
ATOM 1678 O O . GLY B 1 50 ? 9.039 16.156 19.891 1 95.62 50 GLY B O 1
ATOM 1679 N N . SER B 1 51 ? 11.109 15.43 19.641 1 96.75 51 SER B N 1
ATOM 1680 C CA . SER B 1 51 ? 11.477 16.656 18.922 1 96.75 51 SER B CA 1
ATOM 1681 C C . SER B 1 51 ? 10.977 16.625 17.484 1 96.75 51 SER B C 1
ATOM 1683 O O . SER B 1 51 ? 10.727 15.555 16.922 1 96.75 51 SER B O 1
ATOM 1685 N N . VAL B 1 52 ? 10.797 17.828 16.953 1 97.88 52 VAL B N 1
ATOM 1686 C CA . VAL B 1 52 ? 10.398 17.938 15.555 1 97.88 52 VAL B CA 1
ATOM 1687 C C . VAL B 1 52 ? 11.57 17.547 14.656 1 97.88 52 VAL B C 1
ATOM 1689 O O . VAL B 1 52 ? 12.711 17.969 14.906 1 97.88 52 VAL B O 1
ATOM 1692 N N . VAL B 1 53 ? 11.281 16.734 13.695 1 95.75 53 VAL B N 1
ATOM 1693 C CA . VAL B 1 53 ? 12.312 16.344 12.734 1 95.75 53 VAL B CA 1
ATOM 1694 C C . VAL B 1 53 ? 12.93 17.594 12.109 1 95.75 53 VAL B C 1
ATOM 1696 O O . VAL B 1 53 ? 12.219 18.531 11.734 1 95.75 53 VAL B O 1
ATOM 1699 N N . ASN B 1 54 ? 14.18 17.594 12.062 1 94.5 54 ASN B N 1
ATOM 1700 C CA . ASN B 1 54 ? 14.945 18.656 11.414 1 94.5 54 ASN B CA 1
ATOM 1701 C C . ASN B 1 54 ? 16.016 18.078 10.477 1 94.5 54 ASN B C 1
ATOM 1703 O O . ASN B 1 54 ? 16.922 17.391 10.922 1 94.5 54 ASN B O 1
ATOM 1707 N N . LYS B 1 55 ? 15.852 18.312 9.188 1 86 55 LYS B N 1
ATOM 1708 C CA . LYS B 1 55 ? 16.828 17.875 8.195 1 86 55 LYS B CA 1
ATOM 1709 C C . LYS B 1 55 ? 17.422 19.062 7.441 1 86 55 LYS B C 1
ATOM 1711 O O . LYS B 1 55 ? 16.688 19.844 6.82 1 86 55 LYS B O 1
ATOM 1716 N N . PHE B 1 56 ? 18.672 19.234 7.547 1 85.31 56 PHE B N 1
ATOM 1717 C CA . PHE B 1 56 ? 19.422 20.297 6.875 1 85.31 56 PHE B CA 1
ATOM 1718 C C . PHE B 1 56 ? 18.859 21.672 7.211 1 85.31 56 PHE B C 1
ATOM 1720 O O . PHE B 1 56 ? 18.656 22.5 6.32 1 85.31 56 PHE B O 1
ATOM 1727 N N . GLY B 1 57 ? 18.422 21.828 8.414 1 89 57 GLY B N 1
ATOM 1728 C CA . GLY B 1 57 ? 17.953 23.109 8.906 1 89 57 GLY B CA 1
ATOM 1729 C C . GLY B 1 57 ? 16.469 23.328 8.68 1 89 57 GLY B C 1
ATOM 1730 O O . GLY B 1 57 ? 15.922 24.359 9.086 1 89 57 GLY B O 1
ATOM 1731 N N . LEU B 1 58 ? 15.883 22.516 8.047 1 92 58 LEU B N 1
ATOM 1732 C CA . LEU B 1 58 ? 14.445 22.641 7.816 1 92 58 LEU B CA 1
ATOM 1733 C C . LEU B 1 58 ? 13.664 21.766 8.789 1 92 58 LEU B C 1
ATOM 1735 O O . LEU B 1 58 ? 13.828 20.547 8.805 1 92 58 LEU B O 1
ATOM 1739 N N . GLU B 1 59 ? 12.812 22.453 9.562 1 95.62 59 GLU B N 1
ATOM 1740 C CA . GLU B 1 59 ? 11.891 21.703 10.43 1 95.62 59 GLU B CA 1
ATOM 1741 C C . GLU B 1 59 ? 10.703 21.172 9.641 1 95.62 59 GLU B C 1
ATOM 1743 O O . GLU B 1 59 ? 10.109 21.891 8.836 1 95.62 59 GLU B O 1
ATOM 1748 N N . TRP B 1 60 ? 10.406 20 9.938 1 97.31 60 TRP B N 1
ATOM 1749 C CA . TRP B 1 60 ? 9.258 19.406 9.258 1 97.31 60 TRP B CA 1
ATOM 1750 C C . TRP B 1 60 ? 7.965 19.719 10.008 1 97.31 60 TRP B C 1
ATOM 1752 O O . TRP B 1 60 ? 7.301 18.797 10.5 1 97.31 60 TRP B O 1
ATOM 1762 N N . HIS B 1 61 ? 7.75 20.906 10.172 1 98.31 61 HIS B N 1
ATOM 1763 C CA . HIS B 1 61 ? 6.492 21.5 10.625 1 98.31 61 HIS B CA 1
ATOM 1764 C C . HIS B 1 61 ? 5.914 22.438 9.57 1 98.31 61 HIS B C 1
ATOM 1766 O O . HIS B 1 61 ? 6.527 23.453 9.227 1 98.31 61 HIS B O 1
ATOM 1772 N N . PHE B 1 62 ? 4.766 22.109 9.109 1 98.06 62 PHE B N 1
ATOM 1773 C CA . PHE B 1 62 ? 4.102 22.875 8.062 1 98.06 62 PHE B CA 1
ATOM 1774 C C . PHE B 1 62 ? 2.744 23.375 8.539 1 98.06 62 PHE B C 1
ATOM 1776 O O . PHE B 1 62 ? 1.852 22.578 8.844 1 98.06 62 PHE B O 1
ATOM 1783 N N . ALA B 1 63 ? 2.512 24.641 8.484 1 97 63 ALA B N 1
ATOM 1784 C CA . ALA B 1 63 ? 1.341 25.266 9.094 1 97 63 ALA B CA 1
ATOM 1785 C C . ALA B 1 63 ? 0.193 25.375 8.094 1 97 63 ALA B C 1
ATOM 1787 O O . ALA B 1 63 ? -0.888 25.859 8.43 1 97 63 ALA B O 1
ATOM 1788 N N . SER B 1 64 ? 0.47 24.938 6.859 1 96 64 SER B N 1
ATOM 1789 C CA . SER B 1 64 ? -0.587 24.953 5.852 1 96 64 SER B CA 1
ATOM 1790 C C . SER B 1 64 ? -0.385 23.844 4.824 1 96 64 SER B C 1
ATOM 1792 O O . SER B 1 64 ? 0.731 23.359 4.648 1 96 64 SER B O 1
ATOM 1794 N N . GLY B 1 65 ? -1.496 23.547 4.188 1 94 65 GLY B N 1
ATOM 1795 C CA . GLY B 1 65 ? -1.424 22.594 3.092 1 94 65 GLY B CA 1
ATOM 1796 C C . GLY B 1 65 ? -0.506 23.047 1.97 1 94 65 GLY B C 1
ATOM 1797 O O . GLY B 1 65 ? 0.226 22.234 1.396 1 94 65 GLY B O 1
ATOM 1798 N N . ALA B 1 66 ? -0.541 24.312 1.748 1 92.38 66 ALA B N 1
ATOM 1799 C CA . ALA B 1 66 ? 0.3 24.875 0.689 1 92.38 66 ALA B CA 1
ATOM 1800 C C . ALA B 1 66 ? 1.78 24.703 1.017 1 92.38 66 ALA B C 1
ATOM 1802 O O . ALA B 1 66 ? 2.576 24.328 0.149 1 92.38 66 ALA B O 1
ATOM 1803 N N . ALA B 1 67 ? 2.104 24.984 2.186 1 94.5 67 ALA B N 1
ATOM 1804 C CA . ALA B 1 67 ? 3.496 24.828 2.605 1 94.5 67 ALA B CA 1
ATOM 1805 C C . ALA B 1 67 ? 3.941 23.375 2.523 1 94.5 67 ALA B C 1
ATOM 1807 O O . ALA B 1 67 ? 5.047 23.078 2.061 1 94.5 67 ALA B O 1
ATOM 1808 N N . TYR B 1 68 ? 3.148 22.5 2.939 1 96.06 68 TYR B N 1
ATOM 1809 C CA . TYR B 1 68 ? 3.459 21.078 2.895 1 96.06 68 TYR B CA 1
ATOM 1810 C C . TYR B 1 68 ? 3.584 20.594 1.455 1 96.06 68 TYR B C 1
ATOM 1812 O O . TYR B 1 68 ? 4.516 19.859 1.122 1 96.06 68 TYR B O 1
ATOM 1820 N N . TYR B 1 69 ? 2.691 21.031 0.661 1 92.69 69 TYR B N 1
ATOM 1821 C CA . TYR B 1 69 ? 2.721 20.656 -0.751 1 92.69 69 TYR B CA 1
ATOM 1822 C C . TYR B 1 69 ? 4.027 21.109 -1.4 1 92.69 69 TYR B C 1
ATOM 1824 O O . TYR B 1 69 ? 4.656 20.328 -2.129 1 92.69 69 TYR B O 1
ATOM 1832 N N . ALA B 1 70 ? 4.453 22.266 -1.156 1 91.44 70 ALA B N 1
ATOM 1833 C CA . ALA B 1 70 ? 5.699 22.781 -1.714 1 91.44 70 ALA B CA 1
ATOM 1834 C C . ALA B 1 70 ? 6.891 21.938 -1.279 1 91.44 70 ALA B C 1
ATOM 1836 O O . ALA B 1 70 ? 7.777 21.641 -2.084 1 91.44 70 ALA B O 1
ATOM 1837 N N . PHE B 1 71 ? 6.863 21.578 -0.093 1 93.56 71 PHE B N 1
ATOM 1838 C CA . PHE B 1 71 ? 7.914 20.719 0.438 1 93.56 71 PHE B CA 1
ATOM 1839 C C . PHE B 1 71 ? 7.934 19.375 -0.287 1 93.56 71 PHE B C 1
ATOM 1841 O O . PHE B 1 71 ? 8.992 18.922 -0.718 1 93.56 71 PHE B O 1
ATOM 1848 N N . LEU B 1 72 ? 6.785 18.719 -0.398 1 92.81 72 LEU B N 1
ATOM 1849 C CA . LEU B 1 72 ? 6.688 17.422 -1.048 1 92.81 72 LEU B CA 1
ATOM 1850 C C . LEU B 1 72 ? 7.137 17.5 -2.502 1 92.81 72 LEU B C 1
ATOM 1852 O O . LEU B 1 72 ? 7.816 16.594 -3 1 92.81 72 LEU B O 1
ATOM 1856 N N . GLN B 1 73 ? 6.777 18.562 -3.146 1 89.25 73 GLN B N 1
ATOM 1857 C CA . GLN B 1 73 ? 7.18 18.766 -4.535 1 89.25 73 GLN B CA 1
ATOM 1858 C C . GLN B 1 73 ? 8.703 18.828 -4.664 1 89.25 73 GLN B C 1
ATOM 1860 O O . GLN B 1 73 ? 9.281 18.266 -5.586 1 89.25 73 GLN B O 1
ATOM 1865 N N . ALA B 1 74 ? 9.289 19.422 -3.711 1 88.31 74 ALA B N 1
ATOM 1866 C CA . ALA B 1 74 ? 10.734 19.641 -3.748 1 88.31 74 ALA B CA 1
ATOM 1867 C C . ALA B 1 74 ? 11.492 18.391 -3.312 1 88.31 74 ALA B C 1
ATOM 1869 O O . ALA B 1 74 ? 12.625 18.172 -3.74 1 88.31 74 ALA B O 1
ATOM 1870 N N . SER B 1 75 ? 10.961 17.578 -2.514 1 86.75 75 SER B N 1
ATOM 1871 C CA . SER B 1 75 ? 11.68 16.453 -1.918 1 86.75 75 SER B CA 1
ATOM 1872 C C . SER B 1 75 ? 11.32 15.141 -2.609 1 86.75 75 SER B C 1
ATOM 1874 O O . SER B 1 75 ? 12.195 14.469 -3.166 1 86.75 75 SER B O 1
ATOM 1876 N N . VAL B 1 76 ? 10.094 14.711 -2.613 1 80 76 VAL B N 1
ATOM 1877 C CA . VAL B 1 76 ? 9.617 13.438 -3.133 1 80 76 VAL B CA 1
ATOM 1878 C C . VAL B 1 76 ? 9.586 13.477 -4.66 1 80 76 VAL B C 1
ATOM 1880 O O . VAL B 1 76 ? 9.953 12.508 -5.32 1 80 76 VAL B O 1
ATOM 1883 N N . GLY B 1 77 ? 9.266 14.5 -5.246 1 68.88 77 GLY B N 1
ATOM 1884 C CA . GLY B 1 77 ? 9.148 14.633 -6.688 1 68.88 77 GLY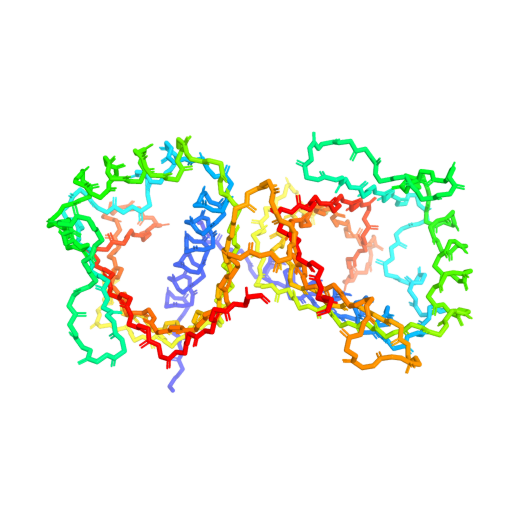 B CA 1
ATOM 1885 C C . GLY B 1 77 ? 10.492 14.789 -7.379 1 68.88 77 GLY B C 1
ATOM 1886 O O . GLY B 1 77 ? 10.625 14.492 -8.57 1 68.88 77 GLY B O 1
ATOM 1887 N N . ALA B 1 78 ? 11.445 15.141 -6.625 1 69.75 78 ALA B N 1
ATOM 1888 C CA . ALA B 1 78 ? 12.68 15.555 -7.293 1 69.75 78 ALA B CA 1
ATOM 1889 C C . ALA B 1 78 ? 13.828 14.609 -6.961 1 69.75 78 ALA B C 1
ATOM 1891 O O . ALA B 1 78 ? 14.859 14.609 -7.637 1 69.75 78 ALA B O 1
ATOM 1892 N N . GLN B 1 79 ? 13.695 13.828 -6.074 1 67.25 79 GLN B N 1
ATOM 1893 C CA . GLN B 1 79 ? 14.852 13.07 -5.621 1 67.25 79 GLN B CA 1
ATOM 1894 C C . GLN B 1 79 ? 14.758 11.609 -6.055 1 67.25 79 GLN B C 1
ATOM 1896 O O . GLN B 1 79 ? 13.664 11.062 -6.172 1 67.25 79 GLN B O 1
ATOM 1901 N N . PRO B 1 80 ? 15.961 11.07 -6.355 1 83.31 80 PRO B N 1
ATOM 1902 C CA . PRO B 1 80 ? 16.031 9.648 -6.711 1 83.31 80 PRO B CA 1
ATOM 1903 C C . PRO B 1 80 ? 15.922 8.734 -5.496 1 83.31 80 PRO B C 1
ATOM 1905 O O . PRO B 1 80 ? 16.922 8.117 -5.098 1 83.31 80 PRO B O 1
ATOM 1908 N N . TYR B 1 81 ? 14.867 8.719 -4.895 1 89.06 81 TYR B N 1
ATOM 1909 C CA . TYR B 1 81 ? 14.602 7.906 -3.713 1 89.06 81 TYR B CA 1
ATOM 1910 C C . TYR B 1 81 ? 13.398 6.996 -3.932 1 89.06 81 TYR B C 1
ATOM 1912 O O . TYR B 1 81 ? 12.484 7.34 -4.684 1 89.06 81 TYR B O 1
ATOM 1920 N N . GLN B 1 82 ? 13.539 5.855 -3.395 1 93.19 82 GLN B N 1
ATOM 1921 C CA . GLN B 1 82 ? 12.398 4.953 -3.324 1 93.19 82 GLN B CA 1
ATOM 1922 C C . GLN B 1 82 ? 11.836 4.891 -1.907 1 93.19 82 GLN B C 1
ATOM 1924 O O . GLN B 1 82 ? 12.578 4.969 -0.931 1 93.19 82 GLN B O 1
ATOM 1929 N N . MET B 1 83 ? 10.539 4.828 -1.811 1 95.06 83 MET B N 1
ATOM 1930 C CA . MET B 1 83 ? 9.859 4.688 -0.525 1 95.06 83 MET B CA 1
ATOM 1931 C C . MET B 1 83 ? 8.547 3.93 -0.683 1 95.06 83 MET B C 1
ATOM 1933 O O . MET B 1 83 ? 7.984 3.871 -1.779 1 95.06 83 MET B O 1
ATOM 1937 N N . ILE B 1 84 ? 8.062 3.357 0.384 1 96.69 84 ILE B N 1
ATOM 1938 C CA . ILE B 1 84 ? 6.777 2.668 0.431 1 96.69 84 ILE B CA 1
ATOM 1939 C C . ILE B 1 84 ? 6.223 2.705 1.854 1 96.69 84 ILE B C 1
ATOM 1941 O O . ILE B 1 84 ? 6.977 2.605 2.824 1 96.69 84 ILE B O 1
ATOM 1945 N N . HIS B 1 85 ? 4.914 2.895 1.967 1 98.12 85 HIS B N 1
ATOM 1946 C CA . HIS B 1 85 ? 4.227 3.061 3.242 1 98.12 85 HIS B CA 1
ATOM 1947 C C . HIS B 1 85 ? 3.066 2.082 3.373 1 98.12 85 HIS B C 1
ATOM 1949 O O . HIS B 1 85 ? 2.35 1.826 2.402 1 98.12 85 HIS B O 1
ATOM 1955 N N . MET B 1 86 ? 2.881 1.529 4.547 1 97.44 86 MET B N 1
ATOM 1956 C CA . MET B 1 86 ? 1.757 0.664 4.895 1 97.44 86 MET B CA 1
ATOM 1957 C C . MET B 1 86 ? 1.121 1.095 6.211 1 97.44 86 MET B C 1
ATOM 1959 O O . MET B 1 86 ? 1.824 1.342 7.191 1 97.44 86 MET B O 1
ATOM 1963 N N . ILE B 1 87 ? -0.198 1.186 6.152 1 98.19 87 ILE B N 1
ATOM 1964 C CA . ILE B 1 87 ? -0.911 1.51 7.383 1 98.19 87 ILE B CA 1
ATOM 1965 C C . ILE B 1 87 ? -1.851 0.364 7.75 1 98.19 87 ILE B C 1
ATOM 1967 O O . ILE B 1 87 ? -2.199 -0.46 6.902 1 98.19 87 ILE B O 1
ATOM 1971 N N . ASP B 1 88 ? -2.264 0.338 9.016 1 97.06 88 ASP B N 1
ATOM 1972 C CA . ASP B 1 88 ? -3.256 -0.63 9.477 1 97.06 88 ASP B CA 1
ATOM 1973 C C . ASP B 1 88 ? -4.672 -0.093 9.289 1 97.06 88 ASP B C 1
ATOM 1975 O O . ASP B 1 88 ? -4.895 0.826 8.5 1 97.06 88 ASP B O 1
ATOM 1979 N N . ALA B 1 89 ? -5.641 -0.775 9.906 1 94.69 89 ALA B N 1
ATOM 1980 C CA . ALA B 1 89 ? -7.047 -0.461 9.672 1 94.69 89 ALA B CA 1
ATOM 1981 C C . ALA B 1 89 ? -7.43 0.864 10.328 1 94.69 89 ALA B C 1
ATOM 1983 O O . ALA B 1 89 ? -8.43 1.485 9.961 1 94.69 89 ALA B O 1
ATOM 1984 N N . GLY B 1 90 ? -6.664 1.323 11.414 1 97.19 90 GLY B N 1
ATOM 1985 C CA . GLY B 1 90 ? -6.883 2.617 12.047 1 97.19 90 GLY B CA 1
ATOM 1986 C C . GLY B 1 90 ? -7.785 2.545 13.258 1 97.19 90 GLY B C 1
ATOM 1987 O O . GLY B 1 90 ? -8.727 1.754 13.289 1 97.19 90 GLY B O 1
ATOM 1988 N N . LEU B 1 91 ? -7.461 3.291 14.242 1 97.94 91 LEU B N 1
ATOM 1989 C CA . LEU B 1 91 ? -8.289 3.531 15.422 1 97.94 91 LEU B CA 1
ATOM 1990 C C . LEU B 1 91 ? -9.102 4.812 15.258 1 97.94 91 LEU B C 1
ATOM 1992 O O . LEU B 1 91 ? -8.562 5.914 15.367 1 97.94 91 LEU B O 1
ATOM 1996 N N . PHE B 1 92 ? -10.383 4.695 15.07 1 98.12 92 PHE B N 1
ATOM 1997 C CA . PHE B 1 92 ? -11.234 5.832 14.742 1 98.12 92 PHE B CA 1
ATOM 1998 C C . PHE B 1 92 ? -11.953 6.352 15.984 1 98.12 92 PHE B C 1
ATOM 2000 O O . PHE B 1 92 ? -12.414 5.562 16.812 1 98.12 92 PHE B O 1
ATOM 2007 N N . GLU B 1 93 ? -11.992 7.625 16.109 1 98.25 93 GLU B N 1
ATOM 2008 C CA . GLU B 1 93 ? -12.805 8.328 17.094 1 98.25 93 GLU B CA 1
ATOM 2009 C C . GLU B 1 93 ? -13.711 9.359 16.422 1 98.25 93 GLU B C 1
ATOM 2011 O O . GLU B 1 93 ? -13.234 10.359 15.891 1 98.25 93 GLU B O 1
ATOM 2016 N N . HIS B 1 94 ? -14.945 9.086 16.453 1 97.81 94 HIS B N 1
ATOM 2017 C CA . HIS B 1 94 ? -15.906 10.047 15.914 1 97.81 94 HIS B CA 1
ATOM 2018 C C . HIS B 1 94 ? -16.172 11.172 16.906 1 97.81 94 HIS B C 1
ATOM 2020 O O . HIS B 1 94 ? -16.984 11.031 17.828 1 97.81 94 HIS B O 1
ATOM 2026 N N . VAL B 1 95 ? -15.633 12.305 16.734 1 98.12 95 VAL B N 1
ATOM 2027 C CA . VAL B 1 95 ? -15.711 13.469 17.609 1 98.12 95 VAL B CA 1
ATOM 2028 C C . VAL B 1 95 ? -17.062 14.156 17.438 1 98.12 95 VAL B C 1
ATOM 2030 O O . VAL B 1 95 ? -17.672 14.602 18.406 1 98.12 95 VAL B O 1
ATOM 2033 N N . SER B 1 96 ? -17.469 14.32 16.188 1 96.69 96 SER B N 1
ATOM 2034 C CA . SER B 1 96 ? -18.766 14.867 15.789 1 96.69 96 SER B CA 1
ATOM 2035 C C . SER B 1 96 ? -19.188 14.328 14.43 1 96.69 96 SER B C 1
ATOM 2037 O O . SER B 1 96 ? -18.547 13.445 13.867 1 96.69 96 SER B O 1
ATOM 2039 N N . ASP B 1 97 ? -20.281 14.859 13.938 1 94.31 97 ASP B N 1
ATOM 2040 C CA . ASP B 1 97 ? -20.766 14.43 12.633 1 94.31 97 ASP B CA 1
ATOM 2041 C C . ASP B 1 97 ? -19.828 14.883 11.516 1 94.31 97 ASP B C 1
ATOM 2043 O O . ASP B 1 97 ? -19.859 14.336 10.414 1 94.31 97 ASP B O 1
ATOM 2047 N N . ASP B 1 98 ? -19.047 15.859 11.844 1 96.88 98 ASP B N 1
ATOM 2048 C CA . ASP B 1 98 ? -18.234 16.422 10.766 1 96.88 98 ASP B CA 1
ATOM 2049 C C . ASP B 1 98 ? -16.75 16.406 11.125 1 96.88 98 ASP B C 1
ATOM 2051 O O . ASP B 1 98 ? -15.945 17.062 10.469 1 96.88 98 ASP B O 1
ATOM 2055 N N . GLU B 1 99 ? -16.422 15.656 12.172 1 98.25 99 GLU B N 1
ATOM 2056 C CA . GLU B 1 99 ? -15.023 15.547 12.586 1 98.25 99 GLU B CA 1
ATOM 2057 C C . GLU B 1 99 ? -14.703 14.148 13.102 1 98.25 99 GLU B C 1
ATOM 2059 O O . GLU B 1 99 ? -15.406 13.633 13.969 1 98.25 99 GLU B O 1
ATOM 2064 N N . VAL B 1 100 ? -13.695 13.516 12.555 1 98.56 100 VAL B N 1
ATOM 2065 C CA . VAL B 1 100 ? -13.203 12.211 12.977 1 98.56 100 VAL B CA 1
ATOM 2066 C C . VAL B 1 100 ? -11.703 12.281 13.25 1 98.56 100 VAL B C 1
ATOM 2068 O O . VAL B 1 100 ? -10.961 12.906 12.492 1 98.56 100 VAL B O 1
ATOM 2071 N N 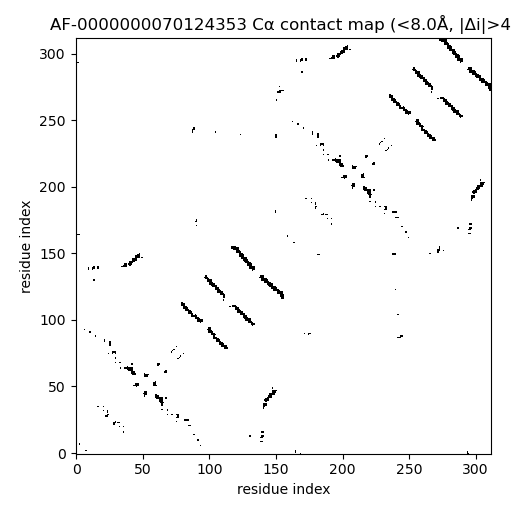. ARG B 1 101 ? -11.266 11.742 14.312 1 98.88 101 ARG B N 1
ATOM 2072 C CA . ARG B 1 101 ? -9.844 11.516 14.578 1 98.88 101 ARG B CA 1
ATOM 2073 C C . ARG B 1 101 ? -9.477 10.055 14.344 1 98.88 101 ARG B C 1
ATOM 2075 O O . ARG B 1 101 ? -10.258 9.148 14.648 1 98.88 101 ARG B O 1
ATOM 2082 N N . VAL B 1 102 ? -8.312 9.906 13.789 1 98.69 102 VAL B N 1
ATOM 2083 C CA . VAL B 1 102 ? -7.844 8.547 13.555 1 98.69 102 VAL B CA 1
ATOM 2084 C C . VAL B 1 102 ? -6.379 8.422 13.969 1 98.69 102 VAL B C 1
ATOM 2086 O O . VAL B 1 102 ? -5.586 9.344 13.742 1 98.69 102 VAL B O 1
ATOM 2089 N N . VAL B 1 103 ? -5.973 7.285 14.523 1 98.81 103 VAL B N 1
ATOM 2090 C CA . VAL B 1 103 ? -4.578 6.906 14.734 1 98.81 103 VAL B CA 1
ATOM 2091 C C . VAL B 1 103 ? -4.25 5.656 13.922 1 98.81 103 VAL B C 1
ATOM 2093 O O . VAL B 1 103 ? -4.938 4.641 14.031 1 98.81 103 VAL B O 1
ATOM 2096 N N . TRP B 1 104 ? -3.242 5.824 13.078 1 98.56 104 TRP B N 1
ATOM 2097 C CA . TRP B 1 104 ? -2.748 4.68 12.312 1 98.56 104 TRP B CA 1
ATOM 2098 C C . TRP B 1 104 ? -1.421 4.184 12.875 1 98.56 104 TRP B C 1
ATOM 2100 O O . TRP B 1 104 ? -0.604 4.977 13.352 1 98.56 104 TRP B O 1
ATOM 2110 N N . THR B 1 105 ? -1.183 2.881 12.836 1 98.56 105 THR B N 1
ATOM 2111 C CA . THR B 1 105 ? 0.182 2.367 12.805 1 98.56 105 THR B CA 1
ATOM 2112 C C . THR B 1 105 ? 0.752 2.42 11.391 1 98.56 105 THR B C 1
ATOM 2114 O O . THR B 1 105 ? 0.102 1.986 10.438 1 98.56 105 THR B O 1
ATOM 2117 N N . LEU B 1 106 ? 1.902 2.99 11.273 1 98.56 106 LEU B N 1
ATOM 2118 C CA . LEU B 1 106 ? 2.57 3.137 9.984 1 98.56 106 LEU B CA 1
ATOM 2119 C C . LEU B 1 106 ? 3.9 2.391 9.977 1 98.56 106 LEU B C 1
ATOM 2121 O O . LEU B 1 106 ? 4.73 2.584 10.867 1 98.56 106 LEU B O 1
ATOM 2125 N N . PHE B 1 107 ? 4.102 1.494 9.047 1 98.12 107 PHE B N 1
ATOM 2126 C CA . PHE B 1 107 ? 5.414 0.997 8.648 1 98.12 107 PHE B CA 1
ATOM 2127 C C . PHE B 1 107 ? 5.859 1.626 7.332 1 98.12 107 PHE B C 1
ATOM 2129 O O . PHE B 1 107 ? 5.059 1.771 6.406 1 98.12 107 PHE B O 1
ATOM 2136 N N . TYR B 1 108 ? 7.066 2.029 7.223 1 96.94 108 TYR B N 1
ATOM 2137 C CA . TYR B 1 108 ? 7.559 2.576 5.965 1 96.94 108 TYR B CA 1
ATOM 2138 C C . TYR B 1 108 ? 9.039 2.271 5.777 1 96.94 108 TYR B C 1
ATOM 2140 O O . TYR B 1 108 ? 9.758 2.047 6.754 1 96.94 108 TYR B O 1
ATOM 2148 N N . LYS B 1 109 ? 9.43 2.201 4.566 1 95.19 109 LYS B N 1
ATOM 2149 C CA . LYS B 1 109 ? 10.797 1.984 4.102 1 95.19 109 LYS B CA 1
ATOM 2150 C C . LYS B 1 109 ? 11.195 3.031 3.064 1 95.19 109 LYS B C 1
ATOM 2152 O O . LYS B 1 109 ? 10.375 3.459 2.256 1 95.19 109 LYS B O 1
ATOM 2157 N N . SER B 1 110 ? 12.391 3.387 3.158 1 94.06 110 SER B N 1
ATOM 2158 C CA . SER B 1 110 ? 12.914 4.309 2.154 1 94.06 110 SER B CA 1
ATOM 2159 C C . SER B 1 110 ? 14.406 4.113 1.946 1 94.06 110 SER B C 1
ATOM 2161 O O . SER B 1 110 ? 15.094 3.543 2.799 1 94.06 110 SER B O 1
ATOM 2163 N N . GLY B 1 111 ? 14.93 4.5 0.79 1 92.62 111 GLY B N 1
ATOM 2164 C CA . GLY B 1 111 ? 16.344 4.422 0.448 1 92.62 111 GLY B CA 1
ATOM 2165 C C . GLY B 1 111 ? 16.641 4.953 -0.938 1 92.62 111 GLY B C 1
ATOM 2166 O O . GLY B 1 111 ? 15.734 5.242 -1.716 1 92.62 111 GLY B O 1
ATOM 2167 N N . PRO B 1 112 ? 17.969 5.117 -1.141 1 90.88 112 PRO B N 1
ATOM 2168 C CA . PRO B 1 112 ? 18.359 5.637 -2.453 1 90.88 112 PRO B CA 1
ATOM 2169 C C . PRO B 1 112 ? 18.031 4.664 -3.59 1 90.88 112 PRO B C 1
ATOM 2171 O O . PRO B 1 112 ? 18.047 3.447 -3.387 1 90.88 112 PRO B O 1
ATOM 2174 N N . LEU B 1 113 ? 17.781 5.191 -4.789 1 88.88 113 LEU B N 1
ATOM 2175 C CA . LEU B 1 113 ? 17.469 4.379 -5.957 1 88.88 113 LEU B CA 1
ATOM 2176 C C . LEU B 1 113 ? 18.719 3.697 -6.504 1 88.88 113 LEU B C 1
ATOM 2178 O O . LEU B 1 113 ? 18.625 2.662 -7.164 1 88.88 113 LEU B O 1
ATOM 2182 N N . ASP B 1 114 ? 19.781 4.234 -6.246 1 86.81 114 ASP B N 1
ATOM 2183 C CA . ASP B 1 114 ? 21.016 3.752 -6.879 1 86.81 114 ASP B CA 1
ATOM 2184 C C . ASP B 1 114 ? 21.734 2.748 -5.98 1 86.81 114 ASP B C 1
ATOM 2186 O O . ASP B 1 114 ? 22.875 2.363 -6.262 1 86.81 114 ASP B O 1
ATOM 2190 N N . SER B 1 115 ? 21.172 2.396 -4.883 1 87.81 115 SER B N 1
ATOM 2191 C CA . SER B 1 115 ? 21.719 1.385 -3.984 1 87.81 115 SER B CA 1
ATOM 2192 C C . SER B 1 115 ? 20.625 0.444 -3.48 1 87.81 115 SER B C 1
ATOM 2194 O O . SER B 1 115 ? 19.594 0.894 -2.979 1 87.81 115 SER B O 1
ATOM 2196 N N . LEU B 1 116 ? 20.891 -0.816 -3.566 1 86.12 116 LEU B N 1
ATOM 2197 C CA . LEU B 1 116 ? 19.922 -1.791 -3.086 1 86.12 116 LEU B CA 1
ATOM 2198 C C . LEU B 1 116 ? 20.328 -2.336 -1.721 1 86.12 116 LEU B C 1
ATOM 2200 O O . LEU B 1 116 ? 19.578 -3.115 -1.115 1 86.12 116 LEU B O 1
ATOM 2204 N N . ASP B 1 117 ? 21.469 -1.939 -1.21 1 85.56 117 ASP B N 1
ATOM 2205 C CA . ASP B 1 117 ? 21.906 -2.545 0.044 1 85.56 117 ASP B CA 1
ATOM 2206 C C . ASP B 1 117 ? 22.281 -1.479 1.068 1 85.56 117 ASP B C 1
ATOM 2208 O O . ASP B 1 117 ? 22.234 -1.728 2.275 1 85.56 117 ASP B O 1
ATOM 2212 N N . LYS B 1 118 ? 22.656 -0.266 0.64 1 86.94 118 LYS B N 1
ATOM 2213 C CA . LYS B 1 118 ? 23.125 0.765 1.562 1 86.94 118 LYS B CA 1
ATOM 2214 C C . LYS B 1 118 ? 22.156 1.945 1.601 1 86.94 118 LYS B C 1
ATOM 2216 O O . LYS B 1 118 ? 21.516 2.26 0.597 1 86.94 118 LYS B O 1
ATOM 2221 N N . GLY B 1 119 ? 22.094 2.596 2.797 1 89.94 119 GLY B N 1
ATOM 2222 C CA . GLY B 1 119 ? 21.375 3.855 2.936 1 89.94 119 GLY B CA 1
ATOM 2223 C C . GLY B 1 119 ? 19.875 3.68 3.057 1 89.94 119 GLY B C 1
ATOM 2224 O O . GLY B 1 119 ? 19.109 4.617 2.807 1 89.94 119 GLY B O 1
ATOM 2225 N N . HIS B 1 120 ? 19.5 2.432 3.336 1 93.38 120 HIS B N 1
ATOM 2226 C CA . HIS B 1 120 ? 18.062 2.174 3.488 1 93.38 120 HIS B CA 1
ATOM 2227 C C . HIS B 1 120 ? 17.641 2.303 4.945 1 93.38 120 HIS B C 1
ATOM 2229 O O . HIS B 1 120 ? 18.453 2.119 5.855 1 93.38 120 HIS B O 1
ATOM 2235 N N . GLN B 1 121 ? 16.406 2.697 5.09 1 93.44 121 GLN B N 1
ATOM 2236 C CA . GLN B 1 121 ? 15.82 2.756 6.43 1 93.44 121 GLN B CA 1
ATOM 2237 C C . GLN B 1 121 ? 14.539 1.936 6.508 1 93.44 121 GLN B C 1
ATOM 2239 O O . GLN B 1 121 ? 13.773 1.877 5.547 1 93.44 121 GLN B O 1
ATOM 2244 N N . ASP B 1 122 ? 14.375 1.229 7.516 1 94.31 122 ASP B N 1
ATOM 2245 C CA . ASP B 1 122 ? 13.172 0.526 7.938 1 94.31 122 ASP B CA 1
ATOM 2246 C C . ASP B 1 122 ? 12.586 1.15 9.203 1 94.31 122 ASP B C 1
ATOM 2248 O O . ASP B 1 122 ? 13.234 1.151 10.258 1 94.31 122 ASP B O 1
ATOM 2252 N N . CYS B 1 123 ? 11.305 1.732 9.062 1 96.38 123 CYS B N 1
ATOM 2253 C CA . CYS B 1 123 ? 10.812 2.57 10.156 1 96.38 123 CYS B CA 1
ATOM 2254 C C . CYS B 1 123 ? 9.375 2.227 10.5 1 96.38 123 CYS B C 1
ATOM 2256 O O . CYS B 1 123 ? 8.68 1.574 9.719 1 96.38 123 CYS B O 1
ATOM 2258 N N . GLY B 1 124 ? 8.992 2.58 11.703 1 97.62 124 GLY B N 1
ATOM 2259 C CA . GLY B 1 124 ? 7.637 2.514 12.227 1 97.62 124 GLY B CA 1
ATOM 2260 C C . GLY B 1 124 ? 7.23 3.764 12.984 1 97.62 124 GLY B C 1
ATOM 2261 O O . GLY B 1 124 ? 8.039 4.355 13.703 1 97.62 124 GLY B O 1
ATOM 2262 N N . ALA B 1 125 ? 5.953 4.129 12.797 1 98.38 125 ALA B N 1
ATOM 2263 C CA . ALA B 1 125 ? 5.473 5.355 13.43 1 98.38 125 ALA B CA 1
ATOM 2264 C C . ALA B 1 125 ? 3.99 5.25 13.773 1 98.38 125 ALA B C 1
ATOM 2266 O O . ALA B 1 125 ? 3.328 4.281 13.398 1 98.38 125 ALA B O 1
ATOM 2267 N N . ARG B 1 126 ? 3.551 6.219 14.555 1 98.69 126 ARG B N 1
ATOM 2268 C CA . ARG B 1 126 ? 2.127 6.473 14.75 1 98.69 126 ARG B CA 1
ATOM 2269 C C . ARG B 1 126 ? 1.694 7.746 14.023 1 98.69 126 ARG B C 1
ATOM 2271 O O . ARG B 1 126 ? 2.367 8.773 14.117 1 98.69 126 ARG B O 1
ATOM 2278 N N . LEU B 1 127 ? 0.651 7.652 13.289 1 98.75 127 LEU B N 1
ATOM 2279 C CA . LEU B 1 127 ? 0.046 8.805 12.633 1 98.75 127 LEU B CA 1
ATOM 2280 C C . LEU B 1 127 ? -1.217 9.25 13.367 1 98.75 127 LEU B C 1
ATOM 2282 O O . LEU B 1 127 ? -2.203 8.508 13.414 1 98.75 127 LEU B O 1
ATOM 2286 N N . HIS B 1 128 ? -1.178 10.383 13.914 1 98.81 128 HIS B N 1
ATOM 2287 C CA . HIS B 1 128 ? -2.352 11.016 14.508 1 98.81 128 HIS B CA 1
ATOM 2288 C C . HIS B 1 128 ? -2.982 12.016 13.547 1 98.81 128 HIS B C 1
ATOM 2290 O O . HIS B 1 128 ? -2.355 13.016 13.188 1 98.81 128 HIS B O 1
ATOM 2296 N N . GLU B 1 129 ? -4.25 11.75 13.219 1 98.88 129 GLU B N 1
ATOM 2297 C CA . GLU B 1 129 ? -4.844 12.57 12.164 1 98.88 129 GLU B CA 1
ATOM 2298 C C . GLU B 1 129 ? -6.23 13.062 12.57 1 98.88 129 GLU B C 1
ATOM 2300 O O . GLU B 1 129 ? -6.945 12.383 13.305 1 98.88 129 GLU B O 1
ATOM 2305 N N . THR B 1 130 ? -6.547 14.234 12.07 1 98.88 130 THR B N 1
ATOM 2306 C CA . THR B 1 130 ? -7.898 14.781 12.133 1 98.88 130 THR B CA 1
ATOM 2307 C C . THR B 1 130 ? -8.469 14.969 10.727 1 98.88 130 THR B C 1
ATOM 2309 O O . THR B 1 130 ? -7.82 15.57 9.867 1 98.88 130 THR B O 1
ATOM 2312 N N . TRP B 1 131 ? -9.664 14.438 10.523 1 98.75 131 TRP B N 1
ATOM 2313 C CA . TRP B 1 131 ? -10.375 14.539 9.258 1 98.75 131 TRP B CA 1
ATOM 2314 C C . TRP B 1 131 ? -11.68 15.305 9.422 1 98.75 131 TRP B C 1
ATOM 2316 O O . TRP B 1 131 ? -12.391 15.125 10.414 1 98.75 131 TRP B O 1
ATOM 2326 N N . LYS B 1 132 ? -11.953 16.156 8.438 1 98.38 132 LYS B N 1
ATOM 2327 C CA . LYS B 1 132 ? -13.18 16.953 8.453 1 98.38 132 LYS B CA 1
ATOM 2328 C C . LYS B 1 132 ? -14.055 16.641 7.238 1 98.38 132 LYS B C 1
ATOM 2330 O O . LYS B 1 132 ? -13.539 16.484 6.125 1 98.38 132 LYS B O 1
ATOM 2335 N N . ARG B 1 133 ? -15.266 16.609 7.52 1 97.19 133 ARG B N 1
ATOM 2336 C CA . ARG B 1 133 ? -16.219 16.422 6.426 1 97.19 133 ARG B CA 1
ATOM 2337 C C . ARG B 1 133 ? -16.281 17.656 5.527 1 97.19 133 ARG B C 1
ATOM 2339 O O . ARG B 1 133 ? -16.281 18.781 6.016 1 97.19 133 ARG B O 1
ATOM 2346 N N . VAL B 1 134 ? -16.344 17.438 4.238 1 93.88 134 VAL B N 1
ATOM 2347 C CA . VAL B 1 134 ? -16.547 18.531 3.293 1 93.88 134 VAL B CA 1
ATOM 2348 C C . VAL B 1 134 ? -18.016 18.922 3.271 1 93.88 134 VAL B C 1
ATOM 2350 O O . VAL B 1 134 ? -18.891 18.094 2.996 1 93.88 134 VAL B O 1
ATOM 2353 N N . PRO B 1 135 ? -18.297 20.141 3.492 1 88.75 135 PRO B N 1
ATOM 2354 C CA . PRO B 1 135 ? -19.703 20.547 3.521 1 88.75 135 PRO B CA 1
ATOM 2355 C C . PRO B 1 135 ? -20.422 20.25 2.211 1 88.75 135 PRO B C 1
ATOM 2357 O O . PRO B 1 135 ? -19.922 20.578 1.133 1 88.75 135 PRO B O 1
ATOM 2360 N N . GLY B 1 136 ? -21.609 19.594 2.33 1 87.56 136 GLY B N 1
ATOM 2361 C CA . GLY B 1 136 ? -22.469 19.344 1.184 1 87.56 136 GLY B CA 1
ATOM 2362 C C . GLY B 1 136 ? -21.984 18.188 0.319 1 87.56 136 GLY B C 1
ATOM 2363 O O . GLY B 1 136 ? -22.578 17.891 -0.714 1 87.56 136 GLY B O 1
ATOM 2364 N N . LYS B 1 137 ? -20.859 17.703 0.687 1 85.12 137 LYS B N 1
ATOM 2365 C CA . LYS B 1 137 ? -20.312 16.578 -0.071 1 85.12 137 LYS B CA 1
ATOM 2366 C C . LYS B 1 137 ? -20.094 15.367 0.828 1 85.12 137 LYS B C 1
ATOM 2368 O O . LYS B 1 137 ? -20 15.5 2.051 1 85.12 137 LYS B O 1
ATOM 2373 N N . ASP B 1 138 ? -20.188 14.211 0.252 1 86.12 138 ASP B N 1
ATOM 2374 C CA . ASP B 1 138 ? -19.828 12.984 0.959 1 86.12 138 ASP B CA 1
ATOM 2375 C C . ASP B 1 138 ? -18.328 12.711 0.842 1 86.12 138 ASP B C 1
ATOM 2377 O O . ASP B 1 138 ? -17.922 11.758 0.169 1 86.12 138 ASP B O 1
ATOM 2381 N N . ASP B 1 139 ? -17.594 13.57 1.376 1 94.88 139 ASP B N 1
ATOM 2382 C CA . ASP B 1 139 ? -16.141 13.445 1.334 1 94.88 139 ASP B CA 1
ATOM 2383 C C . ASP B 1 139 ? -15.5 13.977 2.615 1 94.88 139 ASP B C 1
ATOM 2385 O O . ASP B 1 139 ? -16.141 14.727 3.361 1 94.88 139 ASP B O 1
ATOM 2389 N N . TRP B 1 140 ? -14.375 13.461 2.93 1 97.56 140 TRP B N 1
ATOM 2390 C CA . TRP B 1 140 ? -13.594 13.828 4.105 1 97.56 140 TRP B CA 1
ATOM 2391 C C . TRP B 1 140 ? -12.172 14.219 3.715 1 97.56 140 TRP B C 1
ATOM 2393 O O . TRP B 1 140 ? -11.531 13.539 2.908 1 97.56 140 TRP B O 1
ATOM 2403 N N . LEU B 1 141 ? -11.695 15.383 4.25 1 97.69 141 LEU B N 1
ATOM 2404 C CA . LEU B 1 141 ? -10.352 15.859 3.938 1 97.69 141 LEU B CA 1
ATOM 2405 C C . LEU B 1 141 ? -9.516 15.977 5.203 1 97.69 141 LEU B C 1
ATOM 2407 O O . LEU B 1 141 ? -10.047 16.219 6.289 1 97.69 141 LEU B O 1
ATOM 2411 N N . LEU B 1 142 ? -8.219 15.828 5.062 1 98.31 142 LEU B N 1
ATOM 2412 C CA . LEU B 1 142 ? -7.27 15.867 6.172 1 98.31 142 LEU B CA 1
ATOM 2413 C C . LEU B 1 142 ? -7.086 17.297 6.676 1 98.31 142 LEU B C 1
ATOM 2415 O O . LEU B 1 142 ? -6.82 18.203 5.891 1 98.31 142 LEU B O 1
ATOM 2419 N N . ALA B 1 143 ? -7.258 17.484 7.949 1 98.19 143 ALA B N 1
ATOM 2420 C CA . ALA B 1 143 ? -7.129 18.812 8.555 1 98.19 143 ALA B CA 1
ATOM 2421 C C . ALA B 1 143 ? -5.836 18.922 9.359 1 98.19 143 ALA B C 1
ATOM 2423 O O . ALA B 1 143 ? -5.297 20.016 9.531 1 98.19 143 ALA B O 1
ATOM 2424 N N . ARG B 1 144 ? -5.414 17.781 9.875 1 98.62 144 ARG B N 1
ATOM 2425 C CA . ARG B 1 144 ? -4.203 17.766 10.688 1 98.62 144 ARG B CA 1
ATOM 2426 C C . ARG B 1 144 ? -3.547 16.391 10.672 1 98.62 144 ARG B C 1
ATOM 2428 O O . ARG B 1 144 ? -4.23 15.367 10.773 1 98.62 144 ARG B O 1
ATOM 2435 N N . MET B 1 145 ? -2.203 16.391 10.609 1 98.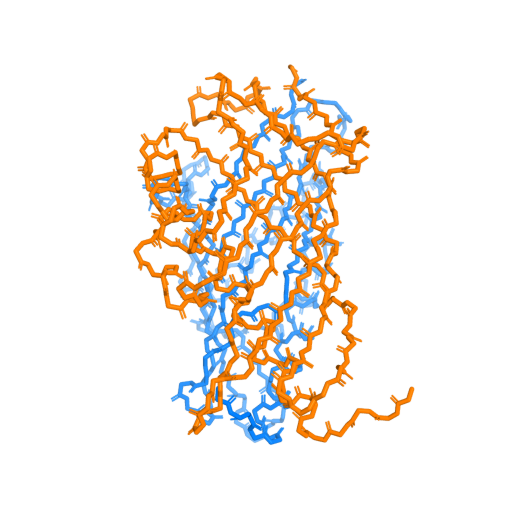81 145 MET B N 1
ATOM 2436 C CA . MET B 1 145 ? -1.457 15.133 10.703 1 98.81 145 MET B CA 1
ATOM 2437 C C . MET B 1 145 ? -0.201 15.312 11.547 1 98.81 145 MET B C 1
ATOM 2439 O O . MET B 1 145 ? 0.607 16.203 11.289 1 98.81 145 MET B O 1
ATOM 2443 N N . GLU B 1 146 ? -0.062 14.477 12.477 1 98.75 146 GLU B N 1
ATOM 2444 C CA . GLU B 1 146 ? 1.172 1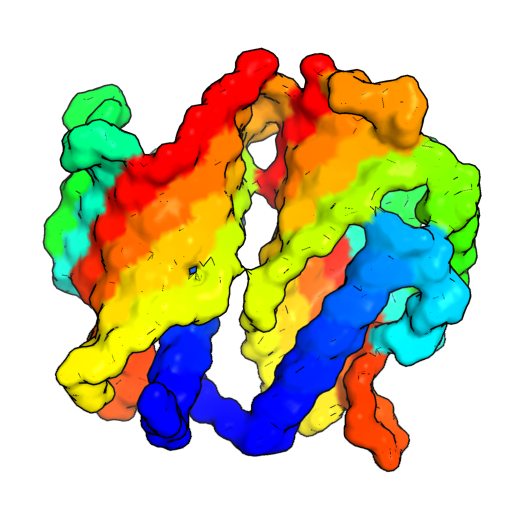4.328 13.242 1 98.75 146 GLU B CA 1
ATOM 2445 C C . GLU B 1 146 ? 1.748 12.922 13.102 1 98.75 146 GLU B C 1
ATOM 2447 O O . GLU B 1 146 ? 1.087 11.938 13.445 1 98.75 146 GLU B O 1
ATOM 2452 N N . LEU B 1 147 ? 2.91 12.867 12.562 1 98.75 147 LEU B N 1
ATOM 2453 C CA . LEU B 1 147 ? 3.639 11.602 12.508 1 98.75 147 LEU B CA 1
ATOM 2454 C C . LEU B 1 147 ? 4.656 11.516 13.641 1 98.75 147 LEU B C 1
ATOM 2456 O O . LEU B 1 147 ? 5.504 12.391 13.789 1 98.75 147 LEU B O 1
ATOM 2460 N N . ARG B 1 148 ? 4.578 10.484 14.438 1 98.44 148 ARG B N 1
ATOM 2461 C CA . ARG B 1 148 ? 5.508 10.258 15.539 1 98.44 148 ARG B CA 1
ATOM 2462 C C . ARG B 1 148 ? 6.285 8.961 15.352 1 98.44 148 ARG B C 1
ATOM 2464 O O . ARG B 1 148 ? 5.73 7.871 15.492 1 98.44 148 ARG B O 1
ATOM 2471 N N . ASN B 1 149 ? 7.578 9.086 15.094 1 97.5 149 ASN B N 1
ATOM 2472 C CA . ASN B 1 149 ? 8.422 7.906 14.898 1 97.5 149 ASN B CA 1
ATOM 2473 C C . ASN B 1 149 ? 8.57 7.105 16.188 1 97.5 149 ASN B C 1
ATOM 2475 O O . ASN B 1 149 ? 8.75 7.684 17.266 1 97.5 149 ASN B O 1
ATOM 2479 N N . ILE B 1 150 ? 8.484 5.797 16.109 1 97.44 150 ILE B N 1
ATOM 2480 C CA . ILE B 1 150 ? 8.578 4.895 17.25 1 97.44 150 ILE B CA 1
ATOM 2481 C C . ILE B 1 150 ? 9.727 3.918 17.047 1 97.44 150 ILE B C 1
ATOM 2483 O O . ILE B 1 150 ? 10.367 3.488 18.016 1 97.44 150 ILE B O 1
ATOM 2487 N N . TYR B 1 151 ? 9.992 3.52 15.859 1 96.62 151 TYR B N 1
ATOM 2488 C CA . TYR B 1 151 ? 11.023 2.559 15.477 1 96.62 151 TYR B CA 1
ATOM 2489 C C . TYR B 1 151 ? 11.789 3.037 14.25 1 96.62 151 TYR B C 1
ATOM 2491 O O . TYR B 1 151 ? 11.188 3.52 13.281 1 96.62 151 TYR B O 1
ATOM 2499 N N . ALA B 1 152 ? 13.086 2.977 14.305 1 93.75 152 ALA B N 1
ATOM 2500 C CA . ALA B 1 152 ? 13.922 3.283 13.141 1 93.75 152 ALA B CA 1
ATOM 2501 C C . ALA B 1 152 ? 15.172 2.414 13.125 1 93.75 152 ALA B C 1
ATOM 2503 O O . ALA B 1 152 ? 15.781 2.168 14.164 1 93.75 152 ALA B O 1
ATOM 2504 N N . ARG B 1 153 ? 15.445 1.892 11.984 1 91.12 153 ARG B N 1
ATOM 2505 C CA . ARG B 1 153 ? 16.688 1.169 11.75 1 91.12 153 ARG B CA 1
ATOM 2506 C C . ARG B 1 153 ? 17.328 1.575 10.422 1 91.12 153 ARG B C 1
ATOM 2508 O O . ARG B 1 153 ? 16.672 1.493 9.375 1 91.12 153 ARG B O 1
ATOM 2515 N N . ILE B 1 154 ? 18.5 2.07 10.539 1 85 154 ILE B N 1
ATOM 2516 C CA . ILE B 1 154 ? 19.281 2.301 9.336 1 85 154 ILE B CA 1
ATOM 2517 C C . ILE B 1 154 ? 19.984 1.007 8.914 1 85 154 ILE B C 1
ATOM 2519 O O . ILE B 1 154 ? 20.656 0.37 9.719 1 85 154 ILE B O 1
ATOM 2523 N N . VAL B 1 155 ? 19.609 0.592 7.719 1 74.94 155 VAL B N 1
ATOM 2524 C CA . VAL B 1 155 ? 20.219 -0.65 7.246 1 74.94 155 VAL B CA 1
ATOM 2525 C C . VAL B 1 155 ? 21.516 -0.345 6.504 1 74.94 155 VAL B C 1
ATOM 2527 O O . VAL B 1 155 ? 21.5 0.318 5.465 1 74.94 155 VAL B O 1
ATOM 2530 N N . GLU B 1 156 ? 22.688 -0.425 6.992 1 66.19 156 GLU B N 1
ATOM 2531 C CA . GLU B 1 156 ? 24.031 -0.176 6.473 1 66.19 156 GLU B CA 1
ATOM 2532 C C . GLU B 1 156 ? 24.531 -1.36 5.656 1 66.19 156 GLU B C 1
ATOM 2534 O O . GLU B 1 156 ? 24.172 -2.506 5.922 1 66.19 156 GLU B O 1
#

InterPro domains:
  IPR032710 NTF2-like domain superfamily [SSF54427] (6-153)
  IPR037401 SnoaL-like domain [PF13577] (10-145)

Sequence (312 aa):
MATTPQQQTAERIIRHNKLRYLHCVDGGKIDELQELFLPSASFTFYERDGSVVNKFGLEWHFASGAAYYAFLQASVGAQPYQMIHMIDAGLFEHVSDDEVRVVWTLFYKSGPLDSLDKGHQDCGARLHETWKRVPGKDDWLLARMELRNIYARIVEMATTPQQQTAERIIRHNKLRYLHCVDGGKIDELQELFLPSASFTFYERDGSVVNKFGLEWHFASGAAYYAFLQASVGAQPYQMIHMIDAGLFEHVSDDEVRVVWTLFYKSGPLDSLDKGHQDCGARLHETWKRVPGKDDWLLARMELRNIYARIVE